Protein AF-A0ABC9T8T3-F1 (afdb_monomer_lite)

Sequence (209 aa):
ANYIKDTDAIEAGKAVYSDVIERFDATKDELTAIEKQQVQINQAVAGLKKGEIVANKQAENFELDMRNIKHEILRHHLPGLPQDYVSQVKHVTAEIEQLNHDLDQVKINMDAIAKLLIKIASDIDALKKATSALIDAAGLTEELMQYANRYKTTVKPVAEAVHQATESYMQFDYKQAADTLATALEQTEAGSYKKVEDAYLARKKASLY

Secondary structure (DSSP, 8-state):
-HHHHHHHHHHTT---HHHHHHHHHHHHHHHHHHHHHHHHHHHHHHHHHHHHHHHHHHHHHHHHHHHHHHHHHHHTT-S---HHHHHHHHHHHHHHHHHHHHHTSSS--HHHHHHHHHHHHHHHHHHHHHHHHHHHHHHHHHHHHHHHHHHTTT-HHHHHHHHHHHHHHHTT-HHHHHHHHHHHHHHHSTTHHHHHHHHHHHHHHHHT-

Foldseek 3Di:
DVVVVQVVCVVVVNDPVVVSVVVVVVVVVVVVVVVVVVVVVVVVVVVVVVLLVVLVVLLVVLVVLLVVLVVLLVVLVQPDAAPVLVVLSVVLVVLSVVLVVQSPDPDHDSVVSVVSSVVSVVSSVVSVVVSVVLSLLQLLLVLLLVVLVVCLVPDVQSVVLNVVLVVCSVNNNSNSSNVSSLVSVCVVPNCPSVVSSVVSVVVVVVVVD

Structure (mmCIF, N/CA/C/O backbone):
data_AF-A0ABC9T8T3-F1
#
_entry.id   AF-A0ABC9T8T3-F1
#
loop_
_atom_site.group_PDB
_atom_site.id
_atom_site.type_symbol
_atom_site.label_atom_id
_atom_site.label_alt_id
_atom_site.label_comp_id
_atom_site.label_asym_id
_atom_site.label_entity_id
_atom_site.label_seq_id
_atom_site.pdbx_PDB_ins_code
_atom_site.Cartn_x
_atom_site.Cartn_y
_atom_site.Cartn_z
_atom_site.occupancy
_atom_site.B_iso_or_equiv
_atom_site.auth_seq_id
_atom_site.auth_comp_id
_atom_site.auth_asym_id
_atom_site.auth_atom_id
_atom_site.pdbx_PDB_model_num
ATOM 1 N N . ALA A 1 1 ? 34.056 -5.900 -44.793 1.00 56.75 1 ALA A N 1
ATOM 2 C CA . ALA A 1 1 ? 35.262 -6.555 -45.350 1.00 56.75 1 ALA A CA 1
ATOM 3 C C . ALA A 1 1 ? 35.008 -7.215 -46.708 1.00 56.75 1 ALA A C 1
ATOM 5 O O . ALA A 1 1 ? 35.898 -7.143 -47.541 1.00 56.75 1 ALA A O 1
ATOM 6 N N . ASN A 1 2 ? 33.835 -7.818 -46.953 1.00 65.31 2 ASN A N 1
ATOM 7 C CA . ASN A 1 2 ? 33.512 -8.426 -48.254 1.00 65.31 2 ASN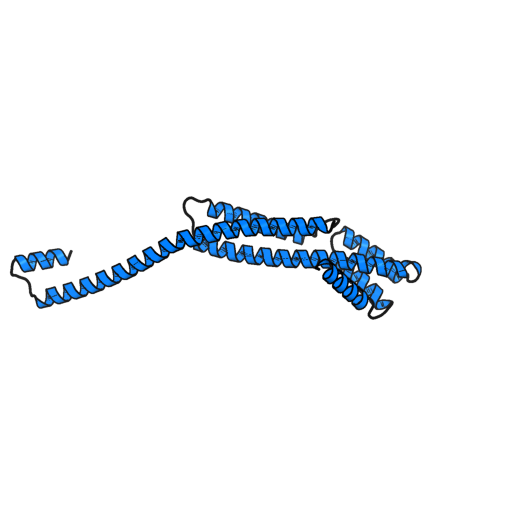 A CA 1
ATOM 8 C C . ASN A 1 2 ? 33.019 -7.404 -49.288 1.00 65.31 2 ASN A C 1
ATOM 10 O O . ASN A 1 2 ? 33.561 -7.393 -50.376 1.00 65.31 2 ASN A O 1
ATOM 14 N N . TYR A 1 3 ? 32.166 -6.443 -48.903 1.00 67.75 3 TYR A N 1
ATOM 15 C CA . TYR A 1 3 ? 31.725 -5.347 -49.787 1.00 67.75 3 TYR A CA 1
ATOM 16 C C . TYR A 1 3 ? 32.882 -4.632 -50.509 1.00 67.75 3 TYR A C 1
ATOM 18 O O . TYR A 1 3 ? 32.866 -4.530 -51.724 1.00 67.75 3 TYR A O 1
ATOM 26 N N . ILE A 1 4 ? 33.924 -4.217 -49.772 1.00 75.50 4 ILE A N 1
ATOM 27 C CA . ILE A 1 4 ? 35.106 -3.541 -50.343 1.00 75.50 4 ILE A CA 1
ATOM 28 C C . ILE A 1 4 ? 35.884 -4.481 -51.282 1.00 75.50 4 ILE A C 1
ATOM 30 O O . ILE A 1 4 ? 36.319 -4.081 -52.351 1.00 75.50 4 ILE A O 1
ATOM 34 N N . LYS A 1 5 ? 36.016 -5.764 -50.924 1.00 75.81 5 LYS A N 1
ATOM 35 C CA . LYS A 1 5 ? 36.687 -6.758 -51.775 1.00 75.81 5 LYS A CA 1
ATOM 36 C C . LYS A 1 5 ? 35.901 -7.060 -53.051 1.00 75.81 5 LYS A C 1
ATOM 38 O O . LYS A 1 5 ? 36.512 -7.295 -54.087 1.00 75.81 5 LYS A O 1
ATOM 43 N N . ASP A 1 6 ? 34.575 -7.076 -52.968 1.00 69.81 6 ASP A N 1
ATOM 44 C CA . ASP A 1 6 ? 33.693 -7.338 -54.099 1.00 69.81 6 ASP A CA 1
ATOM 45 C C . ASP A 1 6 ? 33.650 -6.112 -55.036 1.00 69.81 6 ASP A C 1
ATOM 47 O O . ASP A 1 6 ? 33.705 -6.287 -56.252 1.00 69.81 6 ASP A O 1
ATOM 51 N N . THR A 1 7 ? 33.680 -4.878 -54.507 1.00 75.19 7 THR A N 1
ATOM 52 C CA . THR A 1 7 ? 33.834 -3.653 -55.316 1.00 75.19 7 THR A CA 1
ATOM 53 C C . THR A 1 7 ? 35.205 -3.572 -55.990 1.00 75.19 7 THR A C 1
ATOM 55 O O . THR A 1 7 ? 35.267 -3.333 -57.195 1.00 75.19 7 THR A O 1
ATOM 58 N N . ASP A 1 8 ? 36.289 -3.879 -55.271 1.00 74.56 8 ASP A N 1
ATOM 59 C CA . ASP A 1 8 ? 37.652 -3.884 -55.824 1.00 74.56 8 ASP A CA 1
ATOM 60 C C . ASP A 1 8 ? 37.823 -4.974 -56.906 1.00 74.56 8 ASP A C 1
ATOM 62 O O . ASP A 1 8 ? 38.522 -4.786 -57.904 1.00 74.56 8 ASP A O 1
ATOM 66 N N . ALA A 1 9 ? 37.165 -6.130 -56.747 1.00 72.38 9 ALA A N 1
ATOM 67 C CA . ALA A 1 9 ? 37.191 -7.220 -57.726 1.00 72.38 9 ALA A CA 1
ATOM 68 C C . ALA A 1 9 ? 36.376 -6.912 -58.996 1.00 72.38 9 ALA A C 1
ATOM 70 O O . ALA A 1 9 ? 36.756 -7.363 -60.085 1.00 72.38 9 ALA A O 1
ATOM 71 N N . ILE A 1 10 ? 35.277 -6.156 -58.864 1.00 75.00 10 ILE A N 1
ATOM 72 C CA . ILE A 1 10 ? 34.499 -5.637 -59.997 1.00 75.00 10 ILE A CA 1
ATOM 73 C C . ILE A 1 10 ? 35.332 -4.608 -60.772 1.00 75.00 10 ILE A C 1
ATOM 75 O O . ILE A 1 10 ? 35.426 -4.714 -61.995 1.00 75.00 10 ILE A O 1
ATOM 79 N N . GLU A 1 11 ? 35.989 -3.669 -60.084 1.00 76.75 11 GLU A N 1
ATOM 80 C CA . GLU A 1 11 ? 36.860 -2.662 -60.713 1.00 76.75 11 GLU A CA 1
ATOM 81 C C . GLU A 1 11 ? 38.078 -3.289 -61.410 1.00 76.75 11 GLU A C 1
ATOM 83 O O . GLU A 1 11 ? 38.473 -2.856 -62.492 1.00 76.75 11 GLU A O 1
ATOM 88 N N . ALA A 1 12 ? 38.638 -4.362 -60.844 1.00 78.62 12 ALA A N 1
ATOM 89 C CA . ALA A 1 12 ? 39.744 -5.112 -61.440 1.00 78.62 12 ALA A CA 1
ATOM 90 C C . ALA A 1 12 ? 39.328 -6.070 -62.580 1.00 78.62 12 ALA A C 1
ATOM 92 O O . ALA A 1 12 ? 40.193 -6.747 -63.144 1.00 78.62 12 ALA A O 1
ATOM 93 N N . GLY A 1 13 ? 38.030 -6.180 -62.902 1.00 72.62 13 GLY A N 1
ATOM 94 C CA . GLY A 1 13 ? 37.505 -7.039 -63.974 1.00 72.62 13 GLY A CA 1
ATOM 95 C C . GLY A 1 13 ? 37.664 -8.549 -63.738 1.00 72.62 13 GLY A C 1
ATOM 96 O O . GLY A 1 13 ? 37.592 -9.329 -64.686 1.00 72.62 13 GLY A O 1
ATOM 97 N N . LYS A 1 14 ? 37.915 -8.975 -62.492 1.00 72.56 14 LYS A N 1
ATOM 98 C CA . LYS A 1 14 ? 38.144 -10.385 -62.103 1.00 72.56 14 LYS A CA 1
ATOM 99 C C . LYS A 1 14 ? 36.970 -11.002 -61.337 1.00 72.56 14 LYS A C 1
ATOM 101 O O . LYS A 1 14 ? 37.069 -12.142 -60.885 1.00 72.56 14 LYS A O 1
ATOM 106 N N . ALA A 1 15 ? 35.887 -10.254 -61.151 1.00 71.19 15 ALA A N 1
ATOM 107 C CA . ALA A 1 15 ? 34.726 -10.701 -60.400 1.00 71.19 15 ALA A CA 1
ATOM 108 C C . ALA A 1 15 ? 33.874 -11.714 -61.180 1.00 71.19 15 ALA A C 1
ATOM 110 O O . ALA A 1 15 ? 33.555 -11.520 -62.352 1.00 71.19 15 ALA A O 1
ATOM 111 N N . VAL A 1 16 ? 33.437 -12.765 -60.485 1.00 80.44 16 VAL A N 1
ATOM 112 C CA . VAL A 1 16 ? 32.343 -13.628 -60.935 1.00 80.44 16 VAL A CA 1
ATOM 113 C C . VAL A 1 16 ? 31.040 -12.982 -60.470 1.00 80.44 16 VAL A C 1
ATOM 115 O O . VAL A 1 16 ? 30.745 -12.951 -59.278 1.00 80.44 16 VAL A O 1
ATOM 118 N N . TYR A 1 17 ? 30.278 -12.415 -61.406 1.00 75.38 17 TYR A N 1
ATOM 119 C CA . TYR A 1 17 ? 29.112 -11.587 -61.079 1.00 75.38 17 TYR A CA 1
ATOM 120 C C . TYR A 1 17 ? 28.008 -12.335 -60.311 1.00 75.38 17 TYR A C 1
ATOM 122 O O . TYR A 1 17 ? 27.351 -11.716 -59.480 1.00 75.38 17 TYR A O 1
ATOM 130 N N . SER A 1 18 ? 27.822 -13.643 -60.531 1.00 81.75 18 SER A N 1
ATOM 131 C CA . SER A 1 18 ? 26.837 -14.453 -59.789 1.00 81.75 18 SER A CA 1
ATOM 132 C C . SER A 1 18 ? 27.143 -14.513 -58.294 1.00 81.75 18 SER A C 1
ATOM 134 O O . SER A 1 18 ? 26.268 -14.259 -57.473 1.00 81.75 18 SER A O 1
ATOM 136 N N . ASP A 1 19 ? 28.402 -14.779 -57.953 1.00 78.75 19 ASP A N 1
ATOM 137 C CA . ASP A 1 19 ? 28.848 -14.966 -56.570 1.00 78.75 19 ASP A CA 1
ATOM 138 C C . ASP A 1 19 ? 28.836 -13.635 -55.814 1.00 78.75 19 ASP A C 1
ATOM 140 O O . ASP A 1 19 ? 28.584 -13.579 -54.611 1.00 78.75 19 ASP A O 1
ATOM 144 N N . VAL A 1 20 ? 29.102 -12.542 -56.531 1.00 80.19 20 VAL A N 1
ATOM 145 C CA . VAL A 1 20 ? 29.019 -11.190 -55.985 1.00 80.19 20 VAL A CA 1
ATOM 146 C C . VAL A 1 20 ? 27.564 -10.813 -55.697 1.00 80.19 20 VAL A C 1
ATOM 148 O O . VAL A 1 20 ? 27.288 -10.318 -54.609 1.00 80.19 20 VAL A O 1
ATOM 151 N N . ILE A 1 21 ? 26.622 -11.101 -56.606 1.00 82.75 21 ILE A N 1
ATOM 152 C CA . ILE A 1 21 ? 25.184 -10.861 -56.378 1.00 82.75 21 ILE A CA 1
ATOM 153 C C . ILE A 1 21 ? 24.682 -11.631 -55.151 1.00 82.75 21 ILE A C 1
ATOM 155 O O . ILE A 1 21 ? 24.048 -11.032 -54.288 1.00 82.75 21 ILE A O 1
ATOM 159 N N . GLU A 1 22 ? 25.026 -12.914 -55.019 1.00 84.75 22 GLU A N 1
ATOM 160 C CA . GLU A 1 22 ? 24.615 -13.729 -53.867 1.00 84.75 22 GLU A CA 1
ATOM 161 C C . GLU A 1 22 ? 25.136 -13.152 -52.537 1.00 84.75 22 GLU A C 1
ATOM 163 O O . GLU A 1 22 ? 24.408 -13.075 -51.545 1.00 84.75 22 GLU A O 1
ATOM 168 N N . ARG A 1 23 ? 26.381 -12.656 -52.517 1.00 83.00 23 ARG A N 1
ATOM 169 C CA . ARG A 1 23 ? 26.945 -11.961 -51.346 1.00 83.00 23 ARG A CA 1
ATOM 170 C C . ARG A 1 23 ? 26.261 -10.628 -51.063 1.00 83.00 23 ARG A C 1
ATOM 172 O O . ARG A 1 23 ? 26.087 -10.278 -49.893 1.00 83.00 23 ARG A O 1
ATOM 179 N N . PHE A 1 24 ? 25.890 -9.880 -52.100 1.00 82.88 24 PHE A N 1
ATOM 180 C CA . PHE A 1 24 ? 25.143 -8.631 -51.957 1.00 82.88 24 PHE A CA 1
ATOM 181 C C . PHE A 1 24 ? 23.753 -8.872 -51.370 1.00 82.88 24 PHE A C 1
ATOM 183 O O . PHE A 1 24 ? 23.364 -8.150 -50.451 1.00 82.88 24 PHE A O 1
ATOM 190 N N . ASP A 1 25 ? 23.046 -9.901 -51.835 1.00 87.44 25 ASP A N 1
ATOM 191 C CA . ASP A 1 25 ? 21.738 -10.284 -51.298 1.00 87.44 25 ASP A CA 1
ATOM 192 C C . ASP A 1 25 ? 21.850 -10.736 -49.834 1.00 87.44 25 ASP A C 1
ATOM 194 O O . ASP A 1 25 ? 21.123 -10.228 -48.980 1.00 87.44 25 ASP A O 1
ATOM 198 N N . ALA A 1 26 ? 22.845 -11.564 -49.494 1.00 87.56 26 ALA A N 1
ATOM 199 C CA . ALA A 1 26 ? 23.105 -11.949 -48.104 1.00 87.56 26 ALA A CA 1
ATOM 200 C C . ALA A 1 26 ? 23.424 -10.737 -47.203 1.00 87.56 26 ALA A C 1
ATOM 202 O O . ALA A 1 26 ? 22.922 -10.630 -46.083 1.00 87.56 26 ALA A O 1
ATOM 203 N N . THR A 1 27 ? 24.221 -9.786 -47.703 1.00 87.44 27 THR A N 1
ATOM 204 C CA . THR A 1 27 ? 24.552 -8.548 -46.974 1.00 87.44 27 THR A CA 1
ATOM 205 C C . THR A 1 27 ? 23.317 -7.661 -46.794 1.00 87.44 27 THR A C 1
ATOM 207 O O . THR A 1 27 ? 23.140 -7.038 -45.748 1.00 87.44 27 THR A O 1
ATOM 210 N N . LYS A 1 28 ? 22.438 -7.597 -47.798 1.00 89.62 28 LYS A N 1
ATOM 211 C CA . LYS A 1 28 ? 21.176 -6.853 -47.732 1.00 89.62 28 LYS A CA 1
ATOM 212 C C . LYS A 1 28 ? 20.235 -7.440 -46.681 1.00 89.62 28 LYS A C 1
ATOM 214 O O . LYS A 1 28 ? 19.621 -6.678 -45.929 1.00 89.62 28 LYS A O 1
ATOM 219 N N . ASP A 1 29 ? 20.143 -8.762 -46.597 1.00 92.62 29 ASP A N 1
ATOM 220 C CA . ASP A 1 29 ? 19.344 -9.438 -45.574 1.00 92.62 29 ASP A CA 1
ATOM 221 C C . ASP A 1 29 ? 19.899 -9.179 -44.167 1.00 92.62 29 ASP A C 1
ATOM 223 O O . ASP A 1 29 ? 19.136 -8.852 -43.252 1.00 92.62 29 ASP A O 1
ATOM 227 N N . GLU A 1 30 ? 21.224 -9.224 -43.999 1.00 91.12 30 GLU A N 1
ATOM 228 C CA . GLU A 1 30 ? 21.892 -8.889 -42.735 1.00 91.12 30 GLU A CA 1
ATOM 229 C C . GLU A 1 30 ? 21.642 -7.428 -42.327 1.00 91.12 30 GLU A C 1
ATOM 231 O O . GLU A 1 30 ? 21.245 -7.159 -41.191 1.00 91.12 30 GLU A O 1
ATOM 236 N N . LEU A 1 31 ? 21.774 -6.478 -43.259 1.00 90.62 31 LEU A N 1
ATOM 237 C CA . LEU A 1 31 ? 21.469 -5.063 -43.014 1.00 90.62 31 LEU A CA 1
ATOM 238 C C . LEU A 1 31 ? 20.004 -4.854 -42.625 1.00 90.62 31 LEU A C 1
ATOM 240 O O . LEU A 1 31 ? 19.718 -4.106 -41.693 1.00 90.62 31 LEU A O 1
ATOM 244 N N . THR A 1 32 ? 19.081 -5.554 -43.285 1.00 93.50 32 THR A N 1
ATOM 245 C CA . THR A 1 32 ? 17.650 -5.493 -42.957 1.00 93.50 32 THR A CA 1
ATOM 246 C C . THR A 1 32 ? 17.381 -6.047 -41.553 1.00 93.50 32 THR A C 1
ATOM 248 O O . THR A 1 32 ? 16.533 -5.527 -40.821 1.00 93.50 32 THR A O 1
ATOM 251 N N . ALA A 1 33 ? 18.094 -7.098 -41.140 1.00 93.88 33 ALA A N 1
ATOM 252 C CA . ALA A 1 33 ? 18.002 -7.637 -39.786 1.00 93.88 33 ALA A CA 1
ATOM 253 C C . ALA A 1 33 ? 18.541 -6.645 -38.740 1.00 93.88 33 ALA A C 1
ATOM 255 O O . ALA A 1 33 ? 17.881 -6.421 -37.721 1.00 93.88 33 ALA A O 1
ATOM 256 N N . ILE A 1 34 ? 19.682 -6.006 -39.015 1.00 93.50 34 ILE A N 1
ATOM 257 C CA . ILE A 1 34 ? 20.271 -4.966 -38.157 1.00 93.50 34 ILE A CA 1
ATOM 258 C C . ILE A 1 34 ? 19.326 -3.765 -38.038 1.00 93.50 34 ILE A C 1
ATOM 260 O O . ILE A 1 34 ? 19.088 -3.285 -36.932 1.00 93.50 34 ILE A O 1
ATOM 264 N N . GLU A 1 35 ? 18.731 -3.311 -39.142 1.00 93.75 35 GLU A N 1
ATOM 265 C CA . GLU A 1 35 ? 17.778 -2.197 -39.141 1.00 93.75 35 GLU A CA 1
ATOM 266 C C . GLU A 1 35 ? 16.567 -2.504 -38.250 1.00 93.75 35 GLU A C 1
ATOM 268 O O . GLU A 1 35 ? 16.193 -1.693 -37.399 1.00 93.75 35 GLU A O 1
ATOM 273 N N . LYS A 1 36 ? 15.995 -3.711 -38.359 1.00 94.50 36 LYS A N 1
ATOM 274 C CA . LYS A 1 36 ? 14.896 -4.150 -37.483 1.00 94.50 36 LYS A CA 1
ATOM 275 C C . LYS A 1 36 ? 15.298 -4.135 -36.008 1.00 94.50 36 LYS A C 1
ATOM 277 O O . LYS A 1 36 ? 14.525 -3.654 -35.178 1.00 94.50 36 LYS A O 1
ATOM 282 N N . GLN A 1 37 ? 16.492 -4.625 -35.674 1.00 92.88 37 GLN A N 1
ATOM 283 C CA . GLN A 1 37 ? 17.007 -4.585 -34.301 1.00 92.88 37 GLN A CA 1
ATOM 284 C C . GLN A 1 37 ? 17.205 -3.145 -33.812 1.00 92.88 37 GLN A C 1
ATOM 286 O O . GLN A 1 37 ? 16.824 -2.814 -32.690 1.00 92.88 37 GLN A O 1
ATOM 291 N N . GLN A 1 38 ? 17.733 -2.260 -34.657 1.00 90.69 38 GLN A N 1
ATOM 292 C CA . GLN A 1 38 ? 17.939 -0.854 -34.318 1.00 90.69 38 GLN A CA 1
ATOM 293 C C . GLN A 1 38 ? 16.613 -0.131 -34.053 1.00 90.69 38 GLN A C 1
ATOM 295 O O . GLN A 1 38 ? 16.513 0.626 -33.084 1.00 90.69 38 GLN A O 1
ATOM 300 N N . VAL A 1 39 ? 15.580 -0.393 -34.860 1.00 93.31 39 VAL A N 1
ATOM 301 C CA . VAL A 1 39 ? 14.228 0.143 -34.637 1.00 93.31 39 VAL A CA 1
ATOM 302 C C . VAL A 1 39 ? 13.665 -0.347 -33.302 1.00 93.31 39 VAL A C 1
ATOM 304 O O . VAL A 1 39 ? 13.144 0.463 -32.536 1.00 93.31 39 VAL A O 1
ATOM 307 N N . GLN A 1 40 ? 13.815 -1.635 -32.980 1.00 90.19 40 GLN A N 1
ATOM 308 C CA . GLN A 1 40 ? 13.364 -2.194 -31.699 1.00 90.19 40 GLN A CA 1
ATOM 309 C C . GLN A 1 40 ? 14.077 -1.553 -30.502 1.00 90.19 40 GLN A C 1
ATOM 311 O O . GLN A 1 40 ? 13.422 -1.161 -29.536 1.00 90.19 40 GLN A O 1
ATOM 316 N N . ILE A 1 41 ? 15.399 -1.379 -30.576 1.00 87.38 41 ILE A N 1
ATOM 317 C CA . ILE A 1 41 ? 16.179 -0.710 -29.524 1.00 87.38 41 ILE A CA 1
ATOM 318 C C . ILE A 1 41 ? 15.725 0.742 -29.369 1.00 87.38 41 ILE A C 1
ATOM 320 O O . ILE A 1 41 ? 15.515 1.203 -28.249 1.00 87.38 41 ILE A O 1
ATOM 324 N N . ASN A 1 42 ? 15.528 1.466 -30.473 1.00 87.38 42 ASN A N 1
ATOM 325 C CA . ASN A 1 42 ? 15.084 2.857 -30.424 1.00 87.38 42 ASN A CA 1
ATOM 326 C C . ASN A 1 42 ? 13.699 2.986 -29.771 1.00 87.38 42 ASN A C 1
ATOM 328 O O . ASN A 1 42 ? 13.507 3.825 -28.891 1.00 87.38 42 ASN A O 1
ATOM 332 N N . GLN A 1 43 ? 12.764 2.103 -30.134 1.00 86.44 43 GLN A N 1
ATOM 333 C CA . GLN A 1 43 ? 11.440 2.039 -29.515 1.00 86.44 43 GLN A CA 1
ATOM 334 C C . GLN A 1 43 ? 11.520 1.726 -28.016 1.00 86.44 43 GLN A C 1
ATOM 336 O O . GLN A 1 43 ? 10.843 2.386 -27.226 1.00 86.44 43 GLN A O 1
ATOM 341 N N . ALA A 1 44 ? 12.370 0.778 -27.612 1.00 82.56 44 ALA A N 1
ATOM 342 C CA . ALA A 1 44 ? 12.582 0.446 -26.205 1.00 82.56 44 ALA A CA 1
ATOM 343 C C . ALA A 1 44 ? 13.135 1.648 -25.422 1.00 82.56 44 ALA A C 1
ATOM 345 O O . ALA A 1 44 ? 12.568 2.028 -24.399 1.00 82.56 44 ALA A O 1
ATOM 346 N N . VAL A 1 45 ? 14.170 2.315 -25.943 1.00 84.44 45 VAL A N 1
ATOM 347 C CA . VAL A 1 45 ? 14.780 3.502 -25.318 1.00 84.44 45 VAL A CA 1
ATOM 348 C C . VAL A 1 45 ? 13.784 4.661 -25.218 1.00 84.44 45 VAL A C 1
ATOM 350 O O . VAL A 1 45 ? 13.688 5.304 -24.173 1.00 84.44 45 VAL A O 1
ATOM 353 N N . ALA A 1 46 ? 12.990 4.905 -26.264 1.00 83.50 46 ALA A N 1
ATOM 354 C CA . ALA A 1 46 ? 11.928 5.908 -26.227 1.00 83.50 46 ALA A CA 1
ATOM 355 C C . ALA A 1 46 ? 10.841 5.568 -25.187 1.00 83.50 46 ALA A C 1
ATOM 357 O O . ALA A 1 46 ? 10.252 6.469 -24.581 1.00 83.50 46 ALA A O 1
ATOM 358 N N . GLY A 1 47 ? 10.587 4.275 -24.962 1.00 84.88 47 GLY A N 1
ATOM 359 C CA . GLY A 1 47 ? 9.687 3.767 -23.930 1.00 84.88 47 GLY A CA 1
ATOM 360 C C . GLY A 1 47 ? 10.194 3.997 -22.505 1.00 84.88 47 GLY A C 1
ATOM 361 O O . GLY A 1 47 ? 9.387 4.347 -21.643 1.00 84.88 47 GLY A O 1
ATOM 362 N N . LEU A 1 48 ? 11.507 3.890 -22.261 1.00 84.25 48 LEU A N 1
ATOM 363 C CA . LEU A 1 48 ? 12.102 4.039 -20.922 1.00 84.25 48 LEU A CA 1
ATOM 364 C C . LEU A 1 48 ? 11.753 5.383 -20.278 1.00 84.25 48 LEU A C 1
ATOM 366 O O . LEU A 1 48 ? 11.285 5.409 -19.144 1.00 84.25 48 LEU A O 1
ATOM 370 N N . LYS A 1 49 ? 11.865 6.489 -21.026 1.00 84.38 49 LYS A N 1
ATOM 371 C CA . LYS A 1 49 ? 11.534 7.831 -20.516 1.00 84.38 49 LYS A CA 1
ATOM 372 C C . LYS A 1 49 ? 10.064 7.958 -20.105 1.00 84.38 49 LYS A C 1
ATOM 374 O O . LYS A 1 49 ? 9.738 8.618 -19.124 1.00 84.38 49 LYS A O 1
ATOM 379 N N . LYS A 1 50 ? 9.152 7.341 -20.864 1.00 87.00 50 LYS A N 1
ATOM 380 C CA . LYS A 1 50 ? 7.729 7.313 -20.491 1.00 87.00 50 LYS A CA 1
ATOM 381 C C . LYS A 1 50 ? 7.517 6.468 -19.237 1.00 87.00 50 LYS A C 1
ATOM 383 O O . LYS A 1 50 ? 6.747 6.875 -18.373 1.00 87.00 50 LYS A O 1
ATOM 388 N N . GLY A 1 51 ? 8.202 5.329 -19.143 1.00 86.75 51 GLY A N 1
ATOM 389 C CA . GLY A 1 51 ? 8.172 4.461 -17.969 1.00 86.75 51 GLY A CA 1
ATOM 390 C C . GLY A 1 51 ? 8.640 5.176 -16.703 1.00 86.75 51 GLY A C 1
ATOM 391 O O . GLY A 1 51 ? 7.976 5.077 -15.681 1.00 86.75 51 GLY A O 1
ATOM 392 N N . GLU A 1 52 ? 9.721 5.948 -16.788 1.00 87.31 52 GLU A N 1
ATOM 393 C CA . GLU A 1 52 ? 10.271 6.734 -15.677 1.00 87.31 52 GLU A CA 1
ATOM 394 C C . GLU A 1 52 ? 9.271 7.779 -15.158 1.00 87.31 52 GLU A C 1
ATOM 396 O O . GLU A 1 52 ? 9.000 7.844 -13.963 1.00 87.31 52 GLU A O 1
ATOM 401 N N . ILE A 1 53 ? 8.635 8.544 -16.055 1.00 89.69 53 ILE A N 1
ATOM 402 C CA . ILE A 1 53 ? 7.609 9.533 -15.674 1.00 89.69 53 ILE A CA 1
ATOM 403 C C . ILE A 1 53 ? 6.434 8.858 -14.953 1.00 89.69 53 ILE A C 1
ATOM 405 O O . ILE A 1 53 ? 5.923 9.378 -13.961 1.00 89.69 53 ILE A O 1
ATOM 409 N N . VAL A 1 54 ? 5.990 7.704 -15.458 1.00 91.12 54 VAL A N 1
ATOM 410 C CA . VAL A 1 54 ? 4.906 6.934 -14.835 1.00 91.12 54 VAL A CA 1
ATOM 411 C C . VAL A 1 54 ? 5.335 6.398 -13.469 1.00 91.12 54 VAL A C 1
ATOM 413 O O . VAL A 1 54 ? 4.551 6.478 -12.527 1.00 91.12 54 VAL A O 1
ATOM 416 N N . ALA A 1 55 ? 6.567 5.901 -13.346 1.00 91.31 55 ALA A N 1
ATOM 417 C CA . ALA A 1 55 ? 7.112 5.390 -12.095 1.00 91.31 55 ALA A CA 1
ATOM 418 C C . ALA A 1 55 ? 7.208 6.481 -11.019 1.00 91.31 55 ALA A C 1
ATOM 420 O O . ALA A 1 55 ? 6.713 6.270 -9.916 1.00 91.31 55 ALA A O 1
ATOM 421 N N . ASN A 1 56 ? 7.729 7.662 -11.364 1.00 90.88 56 ASN A N 1
ATOM 422 C CA . ASN A 1 56 ? 7.794 8.814 -10.458 1.00 90.88 56 ASN A CA 1
ATOM 423 C C . ASN A 1 56 ? 6.404 9.228 -9.966 1.00 90.88 56 ASN A C 1
ATOM 425 O O . ASN A 1 56 ? 6.169 9.354 -8.768 1.00 90.88 56 ASN A O 1
ATOM 429 N N . LYS A 1 57 ? 5.434 9.341 -10.881 1.00 93.75 57 LYS A N 1
ATOM 430 C CA . LYS A 1 57 ? 4.050 9.656 -10.505 1.00 93.75 57 LYS A CA 1
ATOM 431 C C . LYS A 1 57 ? 3.442 8.592 -9.587 1.00 93.75 57 LYS A C 1
ATOM 433 O O . LYS A 1 57 ? 2.646 8.905 -8.706 1.00 93.75 57 LYS A O 1
ATOM 438 N N . GLN A 1 58 ? 3.774 7.324 -9.813 1.00 93.00 58 GLN A N 1
ATOM 439 C CA . GLN A 1 58 ? 3.283 6.234 -8.981 1.00 93.00 58 GLN A CA 1
ATOM 440 C C . GLN A 1 58 ? 3.908 6.262 -7.579 1.00 93.00 58 GLN A C 1
ATOM 442 O O . GLN A 1 58 ? 3.188 6.033 -6.610 1.00 93.00 58 GLN A O 1
ATOM 447 N N . ALA A 1 59 ? 5.196 6.595 -7.466 1.00 92.50 59 ALA A N 1
ATOM 448 C CA . ALA A 1 59 ? 5.872 6.789 -6.185 1.00 92.50 59 ALA A CA 1
ATOM 449 C C . ALA A 1 59 ? 5.218 7.918 -5.366 1.00 92.50 59 ALA A C 1
ATOM 451 O O . ALA A 1 59 ? 4.844 7.702 -4.214 1.00 92.50 59 ALA A O 1
ATOM 452 N N . GLU A 1 60 ? 4.937 9.068 -5.992 1.00 92.81 60 GLU A N 1
ATOM 453 C CA . GLU A 1 60 ? 4.193 10.168 -5.355 1.00 92.81 60 GLU A CA 1
ATOM 454 C C . GLU A 1 60 ? 2.806 9.718 -4.860 1.00 92.81 60 GLU A C 1
ATOM 456 O O . GLU A 1 60 ? 2.386 10.041 -3.745 1.00 92.81 60 GLU A O 1
ATOM 461 N N . ASN A 1 61 ? 2.084 8.930 -5.664 1.00 94.44 61 ASN A N 1
ATOM 462 C CA . ASN A 1 61 ? 0.779 8.398 -5.266 1.00 94.44 61 ASN A CA 1
ATOM 463 C C . ASN A 1 61 ? 0.878 7.459 -4.054 1.00 94.44 61 ASN A C 1
ATOM 465 O O . ASN A 1 61 ? -0.017 7.469 -3.209 1.00 94.44 61 ASN A O 1
ATOM 469 N N . PHE A 1 62 ? 1.943 6.663 -3.949 1.00 94.00 62 PHE A N 1
ATOM 470 C CA . PHE A 1 62 ? 2.159 5.774 -2.807 1.00 94.00 62 PHE A CA 1
ATOM 471 C C . PHE A 1 62 ? 2.391 6.546 -1.505 1.00 94.00 62 PHE A C 1
ATOM 473 O O . PHE A 1 62 ? 1.835 6.175 -0.468 1.00 94.00 62 PHE A O 1
ATOM 480 N N . GLU A 1 63 ? 3.124 7.659 -1.550 1.00 91.38 63 GLU A N 1
ATOM 481 C CA . GLU A 1 63 ? 3.280 8.546 -0.392 1.00 91.38 63 GLU A CA 1
ATOM 482 C C . GLU A 1 63 ? 1.947 9.174 0.035 1.00 91.38 63 GLU A C 1
ATOM 484 O O . GLU A 1 63 ? 1.624 9.228 1.229 1.00 91.38 63 GLU A O 1
ATOM 489 N N . LEU A 1 64 ? 1.141 9.616 -0.937 1.00 94.00 64 LEU A N 1
ATOM 490 C CA . LEU A 1 64 ? -0.199 10.144 -0.679 1.00 94.00 64 LEU A CA 1
ATOM 491 C C . LEU A 1 64 ? -1.111 9.083 -0.055 1.00 94.00 64 LEU A C 1
ATOM 493 O O . LEU A 1 64 ? -1.794 9.369 0.929 1.00 94.00 64 LEU A O 1
ATOM 497 N N . ASP A 1 65 ? -1.091 7.858 -0.576 1.00 93.12 65 ASP A N 1
ATOM 498 C CA . ASP A 1 65 ? -1.840 6.732 -0.022 1.00 93.12 65 ASP A CA 1
ATOM 499 C C . ASP A 1 65 ? -1.430 6.439 1.424 1.00 93.12 65 ASP A C 1
ATOM 501 O O . ASP A 1 65 ? -2.292 6.287 2.291 1.00 93.12 65 ASP A O 1
ATOM 505 N N . MET A 1 66 ? -0.129 6.438 1.717 1.00 92.31 66 MET A N 1
ATOM 506 C CA . MET A 1 66 ? 0.370 6.216 3.074 1.00 92.31 66 MET A CA 1
ATOM 507 C C . MET A 1 66 ? -0.061 7.319 4.038 1.00 92.31 66 MET A C 1
ATOM 509 O O . MET A 1 66 ? -0.466 7.062 5.177 1.00 92.31 66 MET A O 1
ATOM 513 N N . ARG A 1 67 ? -0.043 8.567 3.566 1.00 91.50 67 ARG A N 1
ATOM 514 C CA . ARG A 1 67 ? -0.543 9.711 4.327 1.00 91.50 67 ARG A CA 1
ATOM 515 C C . ARG A 1 67 ? -2.044 9.604 4.589 1.00 91.50 67 ARG A C 1
ATOM 517 O O . ARG A 1 67 ? -2.478 9.919 5.697 1.00 91.50 67 ARG A O 1
ATOM 524 N N . ASN A 1 68 ? -2.821 9.149 3.610 1.00 91.38 68 ASN A N 1
ATOM 525 C CA . ASN A 1 68 ? -4.260 8.941 3.759 1.00 91.38 68 ASN A CA 1
ATOM 526 C C . ASN A 1 68 ? -4.560 7.851 4.793 1.00 91.38 68 ASN A C 1
ATOM 528 O O . ASN A 1 68 ? -5.354 8.094 5.698 1.00 91.38 68 ASN A O 1
ATOM 532 N N . ILE A 1 69 ? -3.860 6.713 4.734 1.00 89.62 69 ILE A N 1
ATOM 533 C CA . ILE A 1 69 ? -3.976 5.624 5.719 1.00 89.62 69 ILE A CA 1
ATOM 534 C C . ILE A 1 69 ? -3.659 6.131 7.131 1.00 89.62 69 ILE A C 1
ATOM 536 O O . ILE A 1 69 ? -4.399 5.878 8.083 1.00 89.62 69 ILE A O 1
ATOM 540 N N . LYS A 1 70 ? -2.578 6.907 7.278 1.00 88.06 70 LYS A N 1
ATOM 541 C CA . LYS A 1 70 ? -2.211 7.517 8.561 1.00 88.06 70 LYS A CA 1
ATOM 542 C C . LYS A 1 70 ? -3.309 8.443 9.088 1.00 88.06 70 LYS A C 1
ATOM 544 O O . LYS A 1 70 ? -3.646 8.381 10.269 1.00 88.06 70 LYS A O 1
ATOM 549 N N . HIS A 1 71 ? -3.851 9.311 8.236 1.00 87.94 71 HIS A N 1
ATOM 550 C CA . HIS A 1 71 ? -4.931 10.225 8.618 1.00 87.94 71 HIS A CA 1
ATOM 551 C C . HIS A 1 71 ? -6.206 9.486 9.010 1.00 87.94 71 HIS A C 1
ATOM 553 O O . HIS A 1 71 ? -6.860 9.878 9.975 1.00 87.94 71 HIS A O 1
ATOM 559 N N . GLU A 1 72 ? -6.539 8.413 8.296 1.00 86.56 72 GLU A N 1
ATOM 560 C CA . GLU A 1 72 ? -7.696 7.574 8.593 1.00 86.56 72 GLU A CA 1
ATOM 561 C C . GLU A 1 72 ? -7.592 6.989 10.006 1.00 86.56 72 GLU A C 1
ATOM 563 O O . GLU A 1 72 ? -8.497 7.179 10.814 1.00 86.56 72 GLU A O 1
ATOM 568 N N . ILE A 1 73 ? -6.443 6.412 10.362 1.00 85.88 73 ILE A N 1
ATOM 569 C CA . ILE A 1 73 ? -6.186 5.883 11.711 1.00 85.88 73 ILE A CA 1
ATOM 570 C C . ILE A 1 73 ? -6.309 6.967 12.783 1.00 85.88 73 ILE A C 1
ATOM 572 O O . ILE A 1 73 ? -6.972 6.762 13.801 1.00 85.88 73 ILE A O 1
ATOM 576 N N . LEU A 1 74 ? -5.690 8.130 12.560 1.00 82.81 74 LEU A N 1
ATOM 577 C CA . LEU A 1 74 ? -5.717 9.233 13.525 1.00 82.81 74 LEU A CA 1
ATOM 578 C C . LEU A 1 74 ? -7.141 9.745 13.775 1.00 82.81 74 LEU A C 1
ATOM 580 O O . LEU A 1 74 ? -7.461 10.136 14.896 1.00 82.81 74 LEU A O 1
ATOM 584 N N . ARG A 1 75 ? -8.016 9.699 12.764 1.00 84.56 75 ARG A N 1
ATOM 585 C CA . ARG A 1 75 ? -9.422 10.104 12.897 1.00 84.56 75 ARG A CA 1
ATOM 586 C C . ARG A 1 75 ? -10.204 9.210 13.863 1.00 84.56 75 ARG A C 1
ATOM 588 O O . ARG A 1 75 ? -11.120 9.696 14.525 1.00 84.56 75 ARG A O 1
ATOM 595 N N . HIS A 1 76 ? -9.845 7.933 13.964 1.00 79.81 76 HIS A N 1
ATOM 596 C CA . HIS A 1 76 ? -10.538 6.958 14.808 1.00 79.81 76 HIS A CA 1
ATOM 597 C C . HIS A 1 76 ? -10.043 6.925 16.266 1.00 79.81 76 HIS A C 1
ATOM 599 O O . HIS A 1 76 ? -10.551 6.127 17.041 1.00 79.81 76 HIS A O 1
ATOM 605 N N . HIS A 1 77 ? -9.115 7.816 16.660 1.0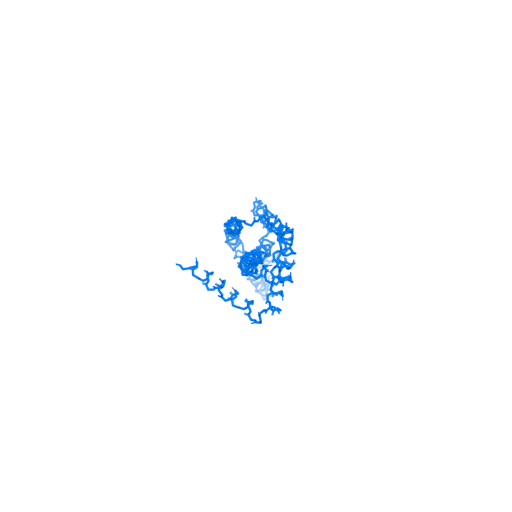0 74.00 77 HIS A N 1
ATOM 606 C CA . HIS A 1 77 ? -8.663 8.016 18.051 1.00 74.00 77 HIS A CA 1
ATOM 607 C C . HIS A 1 77 ? -8.336 6.714 18.807 1.00 74.00 77 HIS A C 1
ATOM 609 O O . HIS A 1 77 ? -8.595 6.592 20.004 1.00 74.00 77 HIS A O 1
ATOM 615 N N . LEU A 1 78 ? -7.760 5.736 18.105 1.00 78.75 78 LEU A N 1
ATOM 616 C CA . LEU A 1 78 ? -7.406 4.455 18.703 1.00 78.75 78 LEU A CA 1
ATOM 617 C C . LEU A 1 78 ? -6.347 4.662 19.801 1.00 78.75 78 LEU A C 1
ATOM 619 O O . LEU A 1 78 ? -5.396 5.421 19.590 1.00 78.75 78 LEU A O 1
ATOM 6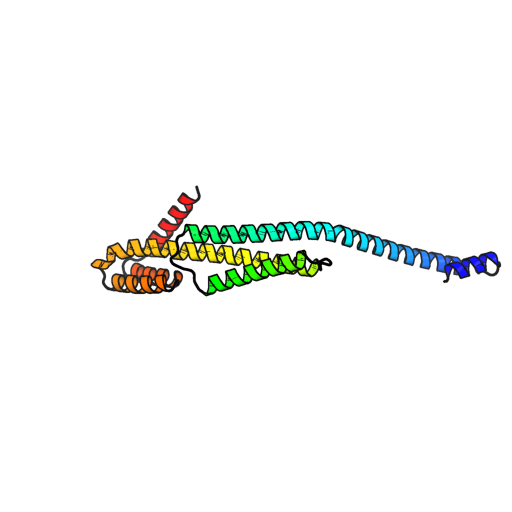23 N N . PRO A 1 79 ? -6.464 3.986 20.960 1.00 73.94 79 PRO A N 1
ATOM 624 C CA . PRO A 1 79 ? -5.502 4.127 22.056 1.00 73.94 79 PRO A CA 1
ATOM 625 C C . PRO A 1 79 ? -4.094 3.636 21.686 1.00 73.94 79 PRO A C 1
ATOM 627 O O . PRO A 1 79 ? -3.118 4.057 22.304 1.00 73.94 79 PRO A O 1
ATOM 630 N N . GLY A 1 80 ? -3.978 2.771 20.675 1.00 82.12 80 GLY A N 1
ATOM 631 C CA . GLY A 1 80 ? -2.712 2.345 20.091 1.00 82.12 80 GLY A CA 1
ATOM 632 C C . GLY A 1 80 ? -2.921 1.495 18.842 1.00 82.12 80 GLY A C 1
ATOM 633 O O . GLY A 1 80 ? -4.011 1.454 18.279 1.00 82.12 80 GLY A O 1
ATOM 634 N N . LEU A 1 81 ? -1.853 0.858 18.369 1.00 84.25 81 LEU A N 1
ATOM 635 C CA . LEU A 1 81 ? -1.873 0.020 17.172 1.00 84.25 81 LEU A CA 1
ATOM 636 C C . LEU A 1 81 ? -1.230 -1.334 17.486 1.00 84.25 81 LEU A C 1
ATOM 638 O O . LEU A 1 81 ? -0.229 -1.359 18.209 1.00 84.25 81 LEU A O 1
ATOM 642 N N . PRO A 1 82 ? -1.737 -2.441 16.912 1.00 88.00 82 PRO A N 1
ATOM 643 C CA . PRO A 1 82 ? -1.094 -3.740 17.038 1.00 88.00 82 PRO A CA 1
ATOM 644 C C . PRO A 1 82 ? 0.346 -3.691 16.523 1.00 88.00 82 PRO A C 1
ATOM 646 O O . PRO A 1 82 ? 0.636 -3.047 15.508 1.00 88.00 82 PRO A O 1
ATOM 649 N N . GLN A 1 83 ? 1.248 -4.415 17.185 1.00 86.81 83 GLN A N 1
ATOM 650 C CA . GLN A 1 83 ? 2.663 -4.454 16.810 1.00 86.81 83 GLN A CA 1
ATOM 651 C C . GLN A 1 83 ? 2.869 -4.931 15.364 1.00 86.81 83 GLN A C 1
ATOM 653 O O . GLN A 1 83 ? 3.689 -4.360 14.639 1.00 86.81 83 GLN A O 1
ATOM 658 N N . ASP A 1 84 ? 2.089 -5.922 14.931 1.00 87.88 84 ASP A N 1
ATOM 659 C CA . ASP A 1 84 ? 2.146 -6.467 13.573 1.00 87.88 84 ASP A CA 1
ATOM 660 C C . ASP A 1 84 ? 1.808 -5.406 12.524 1.00 87.88 84 ASP A C 1
ATOM 662 O O . ASP A 1 84 ? 2.530 -5.246 11.539 1.00 87.88 84 ASP A O 1
ATOM 666 N N . TYR A 1 85 ? 0.765 -4.612 12.776 1.00 88.94 85 TYR A N 1
ATOM 667 C CA . TYR A 1 85 ? 0.356 -3.526 11.890 1.00 88.94 85 TYR A CA 1
ATOM 668 C C . TYR A 1 85 ? 1.441 -2.441 11.797 1.00 88.94 85 TYR A C 1
ATOM 670 O O . TYR A 1 85 ? 1.801 -1.997 10.709 1.00 88.94 85 TYR A O 1
ATOM 678 N N . VAL A 1 86 ? 2.041 -2.056 12.929 1.00 89.81 86 VAL A N 1
ATOM 679 C CA . VAL A 1 86 ? 3.151 -1.087 12.947 1.00 89.81 86 VAL A CA 1
ATOM 680 C C . VAL A 1 86 ? 4.357 -1.600 12.155 1.00 89.81 86 VAL A C 1
ATOM 682 O O . VAL A 1 86 ? 5.009 -0.822 11.456 1.00 89.81 86 VAL A O 1
ATOM 685 N N . SER A 1 87 ? 4.659 -2.897 12.245 1.00 91.25 87 SER A N 1
ATOM 686 C CA . SER A 1 87 ? 5.733 -3.525 11.471 1.00 91.25 87 SER A CA 1
ATOM 687 C C . SER A 1 87 ? 5.459 -3.458 9.965 1.00 91.25 87 SER A C 1
ATOM 689 O O . SER A 1 87 ? 6.341 -3.068 9.199 1.00 91.25 87 SER A O 1
ATOM 691 N N . GLN A 1 88 ? 4.221 -3.738 9.544 1.00 90.56 88 GLN A N 1
ATOM 692 C CA . GLN A 1 88 ? 3.804 -3.627 8.142 1.00 90.56 88 GLN A CA 1
ATOM 693 C C . GLN A 1 88 ? 3.933 -2.196 7.614 1.00 90.56 88 GLN A C 1
ATOM 695 O O . GLN A 1 88 ? 4.529 -1.991 6.560 1.00 90.56 88 GLN A O 1
ATOM 700 N N . VAL A 1 89 ? 3.462 -1.192 8.363 1.00 91.19 89 VAL A N 1
ATOM 701 C CA . VAL A 1 89 ? 3.611 0.223 7.971 1.00 91.19 89 VAL A CA 1
ATOM 702 C C . VAL A 1 89 ? 5.086 0.586 7.785 1.00 91.19 89 VAL A C 1
ATOM 704 O O . VAL A 1 89 ? 5.444 1.232 6.800 1.00 91.19 89 VAL A O 1
ATOM 707 N N . LYS A 1 90 ? 5.959 0.152 8.705 1.00 92.44 90 LYS A N 1
ATOM 708 C CA . LYS A 1 90 ? 7.408 0.396 8.612 1.00 92.44 90 LYS A CA 1
ATOM 709 C C . LYS A 1 90 ? 8.028 -0.278 7.392 1.00 92.44 90 LYS A C 1
ATOM 711 O O . LYS A 1 90 ? 8.840 0.351 6.725 1.00 92.44 90 LYS A O 1
ATOM 716 N N . HIS A 1 91 ? 7.638 -1.519 7.101 1.00 93.38 91 HIS A N 1
ATOM 717 C CA . HIS A 1 91 ? 8.098 -2.241 5.917 1.00 93.38 91 HIS A CA 1
ATOM 718 C C . HIS A 1 91 ? 7.726 -1.488 4.637 1.00 93.38 91 HIS A C 1
ATOM 720 O O . HIS A 1 91 ? 8.610 -1.148 3.862 1.00 93.38 91 HIS A O 1
ATOM 726 N N . VAL A 1 92 ? 6.448 -1.139 4.465 1.00 93.31 92 VAL A N 1
ATOM 727 C CA . VAL A 1 92 ? 5.978 -0.421 3.268 1.00 93.31 92 VAL A CA 1
ATOM 728 C C . VAL A 1 92 ? 6.637 0.953 3.140 1.00 93.31 92 VAL A C 1
ATOM 730 O O . VAL A 1 92 ? 7.016 1.358 2.047 1.00 93.31 92 VAL A O 1
ATOM 733 N N . THR A 1 93 ? 6.836 1.663 4.256 1.00 93.12 93 THR A N 1
ATOM 734 C CA . THR A 1 93 ? 7.540 2.956 4.254 1.00 93.12 93 THR A CA 1
ATOM 735 C C . THR A 1 93 ? 8.980 2.801 3.766 1.00 93.12 93 THR A C 1
ATOM 737 O O . THR A 1 93 ? 9.407 3.545 2.888 1.00 93.12 93 THR A O 1
ATOM 740 N N . ALA A 1 94 ? 9.707 1.802 4.274 1.00 94.00 94 ALA A N 1
ATOM 741 C CA . ALA A 1 94 ? 11.081 1.537 3.858 1.00 94.00 94 ALA A CA 1
ATOM 742 C C . ALA A 1 94 ? 11.176 1.153 2.370 1.00 94.00 94 ALA A C 1
ATOM 744 O O . ALA A 1 94 ? 12.140 1.505 1.697 1.00 94.00 94 ALA A O 1
ATOM 745 N N . GLU A 1 95 ? 10.172 0.461 1.829 1.00 92.81 95 GLU A N 1
ATOM 746 C CA . GLU A 1 95 ? 10.129 0.129 0.402 1.00 92.81 95 GLU A CA 1
ATOM 747 C C . GLU A 1 95 ? 9.866 1.340 -0.487 1.00 92.81 95 GLU A C 1
ATOM 749 O O . GLU A 1 95 ? 10.468 1.446 -1.553 1.00 92.81 95 GLU A O 1
ATOM 754 N N . ILE A 1 96 ? 9.003 2.263 -0.054 1.00 92.69 96 ILE A N 1
ATOM 755 C CA . ILE A 1 96 ? 8.782 3.534 -0.756 1.00 92.69 96 ILE A CA 1
ATOM 756 C C . ILE A 1 96 ? 10.064 4.375 -0.730 1.00 92.69 96 ILE A C 1
ATOM 758 O O . ILE A 1 96 ? 10.466 4.907 -1.762 1.00 92.69 96 ILE A O 1
ATOM 762 N N . GLU A 1 97 ? 10.751 4.444 0.413 1.00 92.56 97 GLU A N 1
ATOM 763 C CA . GLU A 1 97 ? 12.047 5.127 0.522 1.00 92.56 97 GLU A CA 1
ATOM 764 C C . GLU A 1 97 ? 13.097 4.506 -0.410 1.00 92.56 97 GLU A C 1
ATOM 766 O O . GLU A 1 97 ? 13.812 5.232 -1.103 1.00 92.56 97 GLU A O 1
ATOM 771 N N . GLN A 1 98 ? 13.155 3.172 -0.489 1.00 92.06 98 GLN A N 1
ATOM 772 C CA . GLN A 1 98 ? 14.044 2.473 -1.418 1.00 92.06 98 GLN A CA 1
ATOM 773 C C . GLN A 1 98 ? 13.683 2.757 -2.882 1.00 92.06 98 GLN A C 1
ATOM 775 O O . GLN A 1 98 ? 14.574 2.991 -3.692 1.00 92.06 98 GLN A O 1
ATOM 780 N N . LEU A 1 99 ? 12.393 2.767 -3.227 1.00 92.69 99 LEU A N 1
ATOM 781 C CA . LEU A 1 99 ? 11.924 3.098 -4.573 1.00 92.69 99 LEU A CA 1
ATOM 782 C C . LEU A 1 99 ? 12.330 4.522 -4.971 1.00 92.69 99 LEU A C 1
ATOM 784 O O . LEU A 1 99 ? 12.834 4.715 -6.074 1.00 92.69 99 LEU A O 1
ATOM 788 N N . ASN A 1 100 ? 12.142 5.498 -4.080 1.00 91.50 100 ASN A N 1
ATOM 789 C CA . ASN A 1 100 ? 12.567 6.879 -4.310 1.00 91.50 100 ASN A CA 1
ATOM 790 C C . ASN A 1 100 ? 14.087 6.960 -4.501 1.00 91.50 100 ASN A C 1
ATOM 792 O O . ASN A 1 100 ? 14.560 7.591 -5.442 1.00 91.50 100 ASN A O 1
ATOM 796 N N . HIS A 1 101 ? 14.854 6.244 -3.674 1.00 91.50 101 HIS A N 1
ATOM 797 C CA . HIS A 1 101 ? 16.304 6.170 -3.826 1.00 91.50 101 HIS A CA 1
ATOM 798 C C . HIS A 1 101 ? 16.727 5.575 -5.177 1.00 91.50 101 HIS A C 1
ATOM 800 O O . HIS A 1 101 ? 17.663 6.080 -5.794 1.00 91.50 101 HIS A O 1
ATOM 806 N N . ASP A 1 102 ? 16.048 4.524 -5.644 1.00 89.75 102 ASP A N 1
ATOM 807 C CA . ASP A 1 102 ? 16.333 3.871 -6.925 1.00 89.75 102 ASP A CA 1
ATOM 808 C C . ASP A 1 102 ? 15.919 4.740 -8.129 1.00 89.75 102 ASP A C 1
ATOM 810 O O . ASP A 1 102 ? 16.579 4.694 -9.172 1.00 89.75 102 ASP A O 1
ATOM 814 N N . LEU A 1 103 ? 14.862 5.549 -7.988 1.00 89.31 103 LEU A N 1
ATOM 815 C CA . LEU A 1 103 ? 14.411 6.525 -8.991 1.00 89.31 103 LEU A CA 1
ATOM 816 C C . LEU A 1 103 ? 15.332 7.750 -9.090 1.00 89.31 103 LEU A C 1
ATOM 818 O O . LEU A 1 103 ? 15.501 8.288 -10.180 1.00 89.31 103 LEU A O 1
ATOM 822 N N . ASP A 1 104 ? 15.974 8.158 -7.995 1.00 89.19 104 ASP A N 1
ATOM 823 C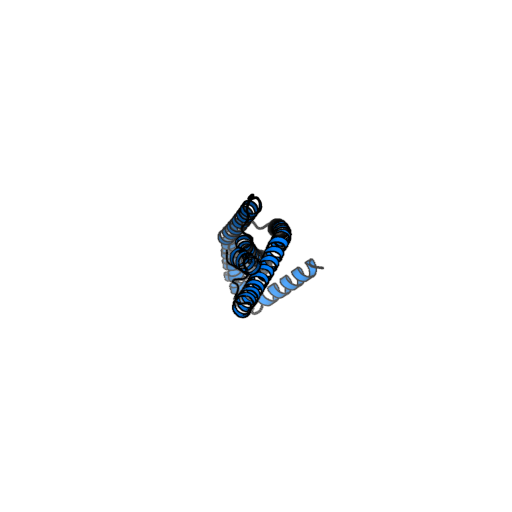 CA . ASP A 1 104 ? 16.887 9.310 -7.962 1.00 89.19 104 ASP A CA 1
ATOM 824 C C . ASP A 1 104 ? 18.285 9.013 -8.547 1.00 89.19 104 ASP A C 1
ATOM 826 O O . ASP A 1 104 ? 19.142 9.900 -8.654 1.00 89.19 104 ASP A O 1
ATOM 830 N N . GLN A 1 105 ? 18.566 7.766 -8.935 1.00 88.62 105 GLN A N 1
ATOM 831 C CA . GLN A 1 105 ? 19.867 7.392 -9.489 1.00 88.62 105 GLN A CA 1
ATOM 832 C C . GLN A 1 105 ? 20.071 7.925 -10.913 1.00 88.62 105 GLN A C 1
ATOM 834 O O . GLN A 1 105 ? 19.178 7.931 -11.751 1.00 88.62 105 GLN A O 1
ATOM 839 N N . VAL A 1 106 ? 21.321 8.266 -11.251 1.00 81.25 106 VAL A N 1
ATOM 840 C CA . VAL A 1 106 ? 21.701 8.732 -12.603 1.00 81.25 106 VAL A CA 1
ATOM 841 C C . VAL A 1 106 ? 21.446 7.671 -13.686 1.00 81.25 106 VAL A C 1
ATOM 843 O O . VAL A 1 106 ? 21.256 7.997 -14.858 1.00 81.25 106 VAL A O 1
ATOM 846 N N . LYS A 1 107 ? 21.487 6.386 -13.318 1.00 82.00 107 LYS A N 1
ATOM 847 C CA . LYS A 1 107 ? 21.194 5.256 -14.204 1.00 82.00 107 LYS A CA 1
ATOM 848 C C . LYS A 1 107 ? 20.220 4.329 -13.506 1.00 82.00 107 LYS A C 1
ATOM 850 O O . LYS A 1 107 ? 20.550 3.774 -12.466 1.00 82.00 107 LYS A O 1
ATOM 855 N N . ILE A 1 108 ? 19.072 4.124 -14.134 1.00 81.81 108 ILE A N 1
ATOM 856 C CA . ILE A 1 108 ? 17.949 3.426 -13.527 1.00 81.81 108 ILE A CA 1
ATOM 857 C C . ILE A 1 108 ? 17.676 2.128 -14.282 1.00 81.81 108 ILE A C 1
ATOM 859 O O . ILE A 1 108 ? 17.666 2.099 -15.516 1.00 81.81 108 ILE A O 1
ATOM 863 N N . ASN A 1 109 ? 17.425 1.047 -13.545 1.00 86.12 109 ASN A N 1
ATOM 864 C CA . ASN A 1 109 ? 16.919 -0.194 -14.119 1.00 86.12 109 ASN A CA 1
ATOM 865 C C . ASN A 1 109 ? 15.385 -0.212 -14.058 1.00 86.12 109 ASN A C 1
ATOM 867 O O . ASN A 1 109 ? 14.799 -0.589 -13.043 1.00 86.12 109 ASN A O 1
ATOM 871 N N . MET A 1 110 ? 14.739 0.158 -15.167 1.00 86.50 110 MET A N 1
ATOM 872 C CA . MET A 1 110 ? 13.276 0.218 -15.244 1.00 86.50 110 MET A CA 1
ATOM 873 C C . MET A 1 110 ? 12.586 -1.128 -14.987 1.00 86.50 110 MET A C 1
ATOM 875 O O . MET A 1 110 ? 11.479 -1.134 -14.454 1.00 86.50 110 MET A O 1
ATOM 879 N N . ASP A 1 111 ? 13.228 -2.262 -15.285 1.00 86.88 111 ASP A N 1
ATOM 880 C CA . ASP A 1 111 ? 12.655 -3.585 -14.999 1.00 86.88 111 ASP A CA 1
ATOM 881 C C . ASP A 1 111 ? 12.634 -3.880 -13.494 1.00 86.88 111 ASP A C 1
ATOM 883 O O . ASP A 1 111 ? 11.697 -4.501 -12.985 1.00 86.88 111 ASP A O 1
ATOM 887 N N . ALA A 1 112 ? 13.666 -3.440 -12.768 1.00 88.69 112 ALA A N 1
ATOM 888 C CA . ALA A 1 112 ? 13.718 -3.561 -11.313 1.00 88.69 112 ALA A CA 1
ATOM 889 C C . ALA A 1 112 ? 12.674 -2.649 -10.656 1.00 88.69 112 ALA A C 1
ATOM 891 O O . ALA A 1 112 ? 11.912 -3.106 -9.801 1.00 88.69 112 ALA A O 1
ATOM 892 N N . ILE A 1 113 ? 12.568 -1.406 -11.132 1.00 91.19 113 ILE A N 1
ATOM 893 C CA . ILE A 1 113 ? 11.563 -0.448 -10.665 1.00 91.19 113 ILE A CA 1
ATOM 894 C C . ILE A 1 113 ? 10.150 -0.960 -10.912 1.00 91.19 113 ILE A C 1
ATOM 896 O O . ILE A 1 113 ? 9.330 -0.939 -10.002 1.00 91.19 113 ILE A O 1
ATOM 900 N N . ALA A 1 114 ? 9.856 -1.485 -12.103 1.00 89.75 114 ALA A N 1
ATOM 901 C CA . ALA A 1 114 ? 8.532 -2.019 -12.407 1.00 89.75 114 ALA A CA 1
ATOM 902 C C . ALA A 1 114 ? 8.119 -3.133 -11.429 1.00 89.75 114 ALA A C 1
ATOM 904 O O . ALA A 1 114 ? 6.972 -3.175 -10.985 1.00 89.75 114 ALA A O 1
ATOM 905 N N . LYS A 1 115 ? 9.055 -4.008 -11.038 1.00 91.69 115 LYS A N 1
ATOM 906 C CA . LYS A 1 115 ? 8.802 -5.053 -10.033 1.00 91.69 115 LYS A CA 1
ATOM 907 C C . LYS A 1 115 ? 8.557 -4.469 -8.641 1.00 91.69 115 LYS A C 1
ATOM 909 O O . LYS A 1 115 ? 7.622 -4.907 -7.973 1.00 91.69 115 LYS A O 1
ATOM 914 N N . LEU A 1 116 ? 9.362 -3.491 -8.222 1.00 91.94 116 LEU A N 1
ATOM 915 C CA . LEU A 1 116 ? 9.183 -2.800 -6.940 1.00 91.94 116 LEU A CA 1
ATOM 916 C C . LEU A 1 116 ? 7.834 -2.079 -6.873 1.00 91.94 116 LEU A C 1
ATOM 918 O O . LEU A 1 116 ? 7.120 -2.231 -5.888 1.00 91.94 116 LEU A O 1
ATOM 922 N N . LEU A 1 117 ? 7.430 -1.389 -7.943 1.00 92.81 117 LEU A N 1
ATOM 923 C CA . LEU A 1 117 ? 6.129 -0.722 -8.033 1.00 92.81 117 LEU A CA 1
ATOM 924 C C . LEU A 1 117 ? 4.962 -1.696 -7.837 1.00 92.81 117 LEU A C 1
ATOM 926 O O . LEU A 1 117 ? 4.027 -1.388 -7.102 1.00 92.81 117 LEU A O 1
ATOM 930 N N . ILE A 1 118 ? 5.009 -2.873 -8.471 1.00 93.62 118 ILE A N 1
ATOM 931 C CA . ILE A 1 118 ? 3.962 -3.899 -8.326 1.00 93.62 118 ILE A CA 1
ATOM 932 C C . ILE A 1 118 ? 3.910 -4.418 -6.886 1.00 93.62 118 ILE A C 1
ATOM 934 O O . ILE A 1 118 ? 2.821 -4.585 -6.335 1.00 93.62 118 ILE A O 1
ATOM 938 N N . LYS A 1 119 ? 5.076 -4.653 -6.273 1.00 93.94 119 LYS A N 1
ATOM 939 C CA . LYS A 1 119 ? 5.169 -5.114 -4.886 1.00 93.94 119 LYS A CA 1
ATOM 940 C C . LYS A 1 119 ? 4.573 -4.082 -3.923 1.00 93.94 119 LYS A C 1
ATOM 942 O O . LYS A 1 119 ? 3.634 -4.404 -3.205 1.00 93.94 119 LYS A O 1
ATOM 947 N N . ILE A 1 120 ? 5.026 -2.831 -4.006 1.00 93.69 120 ILE A N 1
ATOM 948 C CA . ILE A 1 120 ? 4.550 -1.731 -3.155 1.00 93.69 120 ILE A CA 1
ATOM 949 C C . ILE A 1 120 ? 3.047 -1.499 -3.347 1.00 93.69 120 ILE A C 1
ATOM 951 O O . ILE A 1 120 ? 2.327 -1.307 -2.371 1.00 93.69 120 ILE A O 1
ATOM 955 N N . ALA A 1 121 ? 2.537 -1.577 -4.582 1.00 94.31 121 ALA A N 1
ATOM 956 C CA . ALA A 1 121 ? 1.100 -1.474 -4.836 1.00 94.31 121 ALA A CA 1
ATOM 957 C C . ALA A 1 121 ? 0.302 -2.566 -4.104 1.00 94.31 121 ALA A C 1
ATOM 959 O O . ALA A 1 121 ? -0.730 -2.272 -3.498 1.00 94.31 121 ALA A O 1
ATOM 960 N N . SER A 1 122 ? 0.782 -3.812 -4.146 1.00 95.00 122 SER A N 1
ATOM 961 C CA . SER A 1 122 ? 0.170 -4.932 -3.425 1.00 95.00 122 SER A CA 1
ATOM 962 C C . SER A 1 122 ? 0.227 -4.726 -1.911 1.00 95.00 122 SER A C 1
ATOM 964 O O . SER A 1 122 ? -0.768 -4.954 -1.222 1.00 95.00 122 SER A O 1
ATOM 966 N N . ASP A 1 123 ? 1.364 -4.268 -1.393 1.00 93.69 123 ASP A N 1
ATOM 967 C CA . ASP A 1 123 ? 1.562 -4.092 0.044 1.00 93.69 123 ASP A CA 1
ATOM 968 C C . ASP A 1 123 ? 0.735 -2.915 0.593 1.00 93.69 123 ASP A C 1
ATOM 970 O O . ASP A 1 123 ? 0.158 -3.016 1.676 1.00 93.69 123 ASP A O 1
ATOM 974 N N . ILE A 1 124 ? 0.557 -1.838 -0.182 1.00 93.75 124 ILE A N 1
ATOM 975 C CA . ILE A 1 124 ? -0.364 -0.740 0.154 1.00 93.75 124 ILE A CA 1
ATOM 976 C C . ILE A 1 124 ? -1.822 -1.204 0.139 1.00 93.75 124 ILE A C 1
ATOM 978 O O . ILE A 1 124 ? -2.581 -0.822 1.029 1.00 93.75 124 ILE A O 1
ATOM 982 N N . ASP A 1 125 ? -2.245 -2.021 -0.831 1.00 93.62 125 ASP A N 1
ATOM 983 C CA . ASP A 1 125 ? -3.612 -2.562 -0.852 1.00 93.62 125 ASP A CA 1
ATOM 984 C C . ASP A 1 125 ? -3.872 -3.489 0.349 1.00 93.62 125 ASP A C 1
ATOM 986 O O . ASP A 1 125 ? -4.913 -3.400 1.008 1.00 93.62 125 ASP A O 1
ATOM 990 N N . ALA A 1 126 ? -2.894 -4.329 0.696 1.00 92.88 126 ALA A N 1
ATOM 991 C CA . ALA A 1 126 ? -2.938 -5.139 1.908 1.00 92.88 126 ALA A CA 1
ATOM 992 C C . ALA A 1 126 ? -3.029 -4.262 3.167 1.00 92.88 126 ALA A C 1
ATOM 994 O O . ALA A 1 126 ? -3.849 -4.537 4.046 1.00 92.88 126 ALA A O 1
ATOM 995 N N . LEU A 1 127 ? -2.259 -3.172 3.225 1.00 92.50 127 LEU A N 1
ATOM 996 C CA . LEU A 1 127 ? -2.292 -2.234 4.341 1.00 92.50 127 LEU A CA 1
ATOM 997 C C . LEU A 1 127 ? -3.638 -1.507 4.440 1.00 92.50 127 LEU A C 1
ATOM 999 O O . LEU A 1 127 ? -4.190 -1.419 5.530 1.00 92.50 127 LEU A O 1
ATOM 1003 N N . LYS A 1 128 ? -4.222 -1.051 3.325 1.00 92.06 128 LYS A N 1
ATOM 1004 C CA . LYS A 1 128 ? -5.570 -0.446 3.295 1.00 92.06 128 LYS A CA 1
ATOM 1005 C C . LYS A 1 128 ? -6.623 -1.402 3.861 1.00 92.06 128 LYS A C 1
ATOM 1007 O O . LYS A 1 128 ? -7.441 -1.004 4.691 1.00 92.06 128 LYS A O 1
ATOM 1012 N N . LYS A 1 129 ? -6.577 -2.679 3.465 1.00 91.88 129 LYS A N 1
ATOM 1013 C CA . LYS A 1 129 ? -7.469 -3.724 3.994 1.00 91.88 129 LYS A CA 1
ATOM 1014 C C . LYS A 1 129 ? -7.249 -3.962 5.486 1.00 91.88 129 LYS A C 1
ATOM 1016 O O . LYS A 1 129 ? -8.225 -4.035 6.229 1.00 91.88 129 LYS A O 1
ATOM 1021 N N . ALA A 1 130 ? -5.993 -4.048 5.926 1.00 90.31 130 ALA A N 1
ATOM 1022 C CA . ALA A 1 130 ? -5.650 -4.215 7.335 1.00 90.31 130 ALA A CA 1
ATOM 1023 C C . ALA A 1 130 ? -6.130 -3.024 8.180 1.00 90.31 130 ALA A C 1
ATOM 1025 O O . ALA A 1 130 ? -6.722 -3.232 9.235 1.00 90.31 130 ALA A O 1
ATOM 1026 N N . THR A 1 131 ? -5.965 -1.795 7.688 1.00 90.25 131 THR A N 1
ATOM 1027 C CA . THR A 1 131 ? -6.455 -0.568 8.332 1.00 90.25 131 THR A CA 1
ATOM 1028 C C . THR A 1 131 ? -7.968 -0.567 8.471 1.00 90.25 131 THR A C 1
ATOM 1030 O O . THR A 1 131 ? -8.473 -0.347 9.569 1.00 90.25 131 THR A O 1
ATOM 1033 N N . SER A 1 132 ? -8.705 -0.867 7.393 1.00 89.25 132 SER A N 1
ATOM 1034 C CA . SER A 1 132 ? -10.168 -0.955 7.468 1.00 89.25 132 SER A CA 1
ATOM 1035 C C . SER A 1 132 ? -10.600 -2.033 8.456 1.00 89.25 132 SER A C 1
ATOM 1037 O O . SER A 1 132 ? -11.484 -1.783 9.264 1.00 89.25 132 SER A O 1
ATOM 1039 N N . ALA A 1 133 ? -9.972 -3.212 8.429 1.00 88.88 133 ALA A N 1
ATOM 1040 C CA . ALA A 1 133 ? -10.292 -4.294 9.357 1.00 88.88 133 ALA A CA 1
ATOM 1041 C C . ALA A 1 133 ? -9.996 -3.912 10.816 1.00 88.88 133 ALA A C 1
ATOM 1043 O O . ALA A 1 133 ? -10.755 -4.274 11.710 1.00 88.88 133 ALA A O 1
ATOM 1044 N N . LEU A 1 134 ? -8.919 -3.161 11.056 1.00 88.88 134 LEU A N 1
ATOM 1045 C CA . LEU A 1 134 ? -8.547 -2.667 12.378 1.00 88.88 134 LEU A CA 1
ATOM 1046 C C . LEU A 1 134 ? -9.569 -1.661 12.915 1.00 88.88 134 LEU A C 1
ATOM 1048 O O . LEU A 1 134 ? -10.025 -1.786 14.050 1.00 88.88 134 LEU A O 1
ATOM 1052 N N . ILE A 1 135 ? -9.942 -0.684 12.087 1.00 87.25 135 ILE A N 1
ATOM 1053 C CA . ILE A 1 135 ? -10.952 0.327 12.416 1.00 87.25 135 ILE A CA 1
ATOM 1054 C C . ILE A 1 135 ? -12.310 -0.336 12.655 1.00 87.25 135 ILE A C 1
ATOM 1056 O O . ILE A 1 135 ? -13.006 0.021 13.605 1.00 87.25 135 ILE A O 1
ATOM 1060 N N . ASP A 1 136 ? -12.669 -1.314 11.825 1.00 86.62 136 ASP A N 1
ATOM 1061 C CA . ASP A 1 136 ? -13.925 -2.049 11.947 1.00 86.62 136 ASP A CA 1
ATOM 1062 C C . ASP A 1 136 ? -13.956 -2.893 13.221 1.00 86.62 136 ASP A C 1
ATOM 1064 O O . ASP A 1 136 ? -14.947 -2.860 13.948 1.00 86.62 136 ASP A O 1
ATOM 1068 N N . ALA A 1 137 ? -12.859 -3.583 13.547 1.00 87.12 137 ALA A N 1
ATOM 1069 C CA . ALA A 1 137 ? -12.737 -4.328 14.794 1.00 87.12 137 ALA A CA 1
ATOM 1070 C C . ALA A 1 137 ? -12.870 -3.400 16.009 1.00 87.12 137 ALA A C 1
ATOM 1072 O O . ALA A 1 137 ? -13.670 -3.677 16.899 1.00 87.12 137 ALA A O 1
ATOM 1073 N N . ALA A 1 138 ? -12.159 -2.269 16.024 1.00 86.94 138 ALA A N 1
ATOM 1074 C CA . ALA A 1 138 ? -12.246 -1.304 17.116 1.00 86.94 138 ALA A CA 1
ATOM 1075 C C . ALA A 1 138 ? -13.658 -0.700 17.247 1.00 86.94 138 ALA A C 1
ATOM 1077 O O . ALA A 1 138 ? -14.246 -0.718 18.328 1.00 86.94 138 ALA A O 1
ATOM 1078 N N . GLY A 1 139 ? -14.264 -0.252 16.145 1.00 85.50 139 GLY A N 1
ATOM 1079 C CA . GLY A 1 139 ? -15.625 0.289 16.163 1.00 85.50 139 GLY A CA 1
ATOM 1080 C C . GLY A 1 139 ? -16.669 -0.737 16.616 1.00 85.50 139 GLY A C 1
ATOM 1081 O O . GLY A 1 139 ? -17.553 -0.416 17.411 1.00 85.50 139 GLY A O 1
ATOM 1082 N N . LEU A 1 140 ? -16.537 -1.993 16.178 1.00 85.44 140 LEU A N 1
ATOM 1083 C CA . LEU A 1 140 ? -17.418 -3.076 16.609 1.00 85.44 140 LEU A CA 1
ATOM 1084 C C . LEU A 1 140 ? -17.240 -3.382 18.100 1.00 85.44 140 LEU A C 1
ATOM 1086 O O . LEU A 1 140 ? -18.236 -3.575 18.796 1.00 85.44 140 LEU A O 1
ATOM 1090 N N . THR A 1 141 ? -16.005 -3.384 18.619 1.00 86.62 141 THR A N 1
ATOM 1091 C CA . THR A 1 141 ? -15.776 -3.568 20.062 1.00 86.62 141 THR A CA 1
ATOM 1092 C C . THR A 1 141 ? -16.441 -2.490 20.899 1.00 86.62 141 THR A C 1
ATOM 1094 O O . THR A 1 141 ? -17.008 -2.814 21.939 1.00 86.62 141 THR A O 1
ATOM 1097 N N . GLU A 1 142 ? -16.424 -1.231 20.458 1.00 85.50 142 GLU A N 1
ATOM 1098 C CA . GLU A 1 142 ? -17.065 -0.136 21.187 1.00 85.50 142 GLU A CA 1
ATOM 1099 C C . GLU A 1 142 ? -18.587 -0.313 21.253 1.00 85.50 142 GLU A C 1
ATOM 1101 O O . GLU A 1 142 ? -19.178 -0.176 22.326 1.00 85.50 142 GLU A O 1
ATOM 1106 N N . GLU A 1 143 ? -19.228 -0.664 20.137 1.00 85.50 143 GLU A N 1
ATOM 1107 C CA . GLU A 1 143 ? -20.675 -0.918 20.086 1.00 85.50 143 GLU A CA 1
ATOM 1108 C C . GLU A 1 143 ? -21.058 -2.169 20.899 1.00 85.50 143 GLU A C 1
ATOM 1110 O O . GLU A 1 143 ? -22.001 -2.138 21.699 1.00 85.50 143 GLU A O 1
ATOM 1115 N N . LEU A 1 144 ? -20.286 -3.257 20.781 1.00 85.81 144 LEU A N 1
ATOM 1116 C CA . LEU A 1 144 ? -20.475 -4.464 21.591 1.00 85.81 144 LEU A CA 1
ATOM 1117 C C . LEU A 1 144 ? -20.289 -4.169 23.080 1.00 85.81 144 LEU A C 1
ATOM 1119 O O . LEU A 1 144 ? -21.060 -4.662 23.900 1.00 85.81 144 LEU A O 1
ATOM 1123 N N . MET A 1 145 ? -19.315 -3.336 23.444 1.00 86.00 145 MET A N 1
ATOM 1124 C CA . MET A 1 145 ? -19.072 -2.948 24.830 1.00 86.00 145 MET A CA 1
ATOM 1125 C C . MET A 1 145 ? -20.213 -2.078 25.372 1.00 86.00 145 MET A C 1
ATOM 1127 O O . MET A 1 145 ? -20.661 -2.289 26.502 1.00 86.00 145 MET A O 1
ATOM 1131 N N . GLN A 1 146 ? -20.750 -1.149 24.575 1.00 84.88 146 GLN A N 1
ATOM 1132 C CA . GLN A 1 146 ? -21.941 -0.371 24.938 1.00 84.88 146 GLN A CA 1
ATOM 1133 C C . GLN A 1 146 ? -23.163 -1.267 25.165 1.00 84.88 146 GLN A C 1
ATOM 1135 O O . GLN A 1 146 ? -23.908 -1.067 26.130 1.00 84.88 146 GLN A O 1
ATOM 1140 N N . TYR A 1 147 ? -23.359 -2.274 24.314 1.00 84.12 147 TYR A N 1
ATOM 1141 C CA . TYR A 1 147 ? -24.453 -3.228 24.460 1.00 84.12 147 TYR A CA 1
ATOM 1142 C C . TYR A 1 147 ? -24.249 -4.154 25.670 1.00 84.12 147 TYR A C 1
ATOM 1144 O O . TYR A 1 147 ? -25.152 -4.291 26.496 1.00 84.12 147 TYR A O 1
ATOM 1152 N N . ALA A 1 148 ? -23.047 -4.705 25.854 1.00 83.25 148 ALA A N 1
ATOM 1153 C CA . ALA A 1 148 ? -22.686 -5.549 26.994 1.00 83.25 148 ALA A CA 1
ATOM 1154 C C . ALA A 1 148 ? -22.811 -4.814 28.336 1.00 83.25 148 ALA A C 1
ATOM 1156 O O . ALA A 1 148 ? -23.269 -5.394 29.323 1.00 83.25 148 ALA A O 1
ATOM 1157 N N . ASN A 1 149 ? -22.511 -3.511 28.371 1.00 83.44 149 ASN A N 1
ATOM 1158 C CA . ASN A 1 149 ? -22.704 -2.680 29.560 1.00 83.44 149 ASN A CA 1
ATOM 1159 C C . ASN A 1 149 ? -24.167 -2.635 30.038 1.00 83.44 149 ASN A C 1
ATOM 1161 O O . ASN A 1 149 ? -24.394 -2.438 31.231 1.00 83.44 149 ASN A O 1
ATOM 1165 N N . ARG A 1 150 ? -25.159 -2.894 29.170 1.00 82.75 150 ARG A N 1
ATOM 1166 C CA . ARG A 1 150 ? -26.574 -3.013 29.578 1.00 82.75 150 ARG A CA 1
ATOM 1167 C C . ARG A 1 150 ? -26.842 -4.251 30.437 1.00 82.75 150 ARG A C 1
ATOM 1169 O O . ARG A 1 150 ? -27.700 -4.203 31.311 1.00 82.75 150 ARG A O 1
ATOM 1176 N N . TYR A 1 151 ? -26.099 -5.333 30.213 1.00 77.94 151 TYR A N 1
ATOM 1177 C CA . TYR A 1 151 ? -26.267 -6.615 30.908 1.00 77.94 151 TYR A CA 1
ATOM 1178 C C . TYR A 1 151 ? -25.240 -6.832 32.026 1.00 77.94 151 TYR A C 1
ATOM 1180 O O . TYR A 1 151 ? -25.382 -7.766 32.814 1.00 77.94 151 TYR A O 1
ATOM 1188 N N . LYS A 1 152 ? -24.241 -5.948 32.147 1.00 72.88 152 LYS A N 1
ATOM 1189 C CA . LYS A 1 152 ? -23.140 -6.031 33.121 1.00 72.88 152 LYS A CA 1
ATOM 1190 C C . LYS A 1 152 ? -23.605 -6.201 34.572 1.00 72.88 152 LYS A C 1
ATOM 1192 O O . LYS A 1 152 ? -22.972 -6.922 35.334 1.00 72.88 152 LYS A O 1
ATOM 1197 N N . THR A 1 153 ? -24.704 -5.559 34.963 1.00 75.31 153 THR A N 1
ATOM 1198 C CA . THR A 1 153 ? -25.238 -5.645 36.337 1.00 75.31 153 THR A CA 1
ATOM 1199 C C . THR A 1 153 ? -26.105 -6.889 36.554 1.00 75.31 153 THR A C 1
ATOM 1201 O O . THR A 1 153 ? -26.288 -7.329 37.686 1.00 75.31 153 THR A O 1
ATOM 1204 N N . THR A 1 154 ? -26.645 -7.464 35.480 1.00 76.12 154 THR A N 1
ATOM 1205 C CA . THR A 1 154 ? -27.646 -8.540 35.531 1.00 76.12 154 THR A CA 1
ATOM 1206 C C . THR A 1 154 ? -27.024 -9.919 35.309 1.00 76.12 154 THR A C 1
ATOM 1208 O O . THR A 1 154 ? -27.474 -10.895 35.904 1.00 76.12 154 THR A O 1
ATOM 1211 N N . VAL A 1 155 ? -25.980 -10.012 34.480 1.00 82.44 155 VAL A N 1
ATOM 1212 C CA . VAL A 1 155 ? -25.374 -11.273 34.038 1.00 82.44 155 VAL A CA 1
ATOM 1213 C C . VAL A 1 155 ? -23.878 -11.262 34.354 1.00 82.44 155 VAL A C 1
ATOM 1215 O O . VAL A 1 155 ? -23.082 -10.609 33.681 1.00 82.44 155 VAL A O 1
ATOM 1218 N N . LYS A 1 156 ? -23.481 -12.014 35.388 1.00 81.81 156 LYS A N 1
ATOM 1219 C CA . LYS A 1 156 ? -22.086 -12.092 35.858 1.00 81.81 156 LYS A CA 1
ATOM 1220 C C . LYS A 1 156 ? -21.084 -12.549 34.772 1.00 81.81 156 LYS A C 1
ATOM 1222 O O . LYS A 1 156 ? -20.046 -11.902 34.663 1.00 81.81 156 LYS A O 1
ATOM 1227 N N . PRO A 1 157 ? -21.395 -13.549 33.917 1.00 82.25 157 PRO A N 1
ATOM 1228 C CA . PRO A 1 157 ? -20.531 -13.914 32.785 1.00 82.25 157 PRO A CA 1
ATOM 1229 C C . PRO A 1 157 ? -20.226 -12.759 31.819 1.00 82.25 157 PRO A C 1
ATOM 1231 O O . PRO A 1 157 ? -19.106 -12.637 31.331 1.00 82.25 157 PRO A O 1
ATOM 1234 N N . VAL A 1 158 ? -21.193 -11.865 31.576 1.00 82.38 158 VAL A N 1
ATOM 1235 C CA . VAL A 1 158 ? -20.995 -10.700 30.697 1.00 82.38 158 VAL A CA 1
ATOM 1236 C C . VAL A 1 158 ? -20.066 -9.677 31.352 1.00 82.38 158 VAL A C 1
ATOM 1238 O O . VAL A 1 158 ? -19.238 -9.077 30.674 1.00 82.38 158 VAL A O 1
ATOM 1241 N N . ALA A 1 159 ? -20.146 -9.496 32.673 1.00 84.00 159 ALA A N 1
ATOM 1242 C CA . ALA A 1 159 ? -19.250 -8.592 33.392 1.00 84.00 159 ALA A CA 1
ATOM 1243 C C . ALA A 1 159 ? -17.777 -9.039 33.325 1.00 84.00 159 ALA A C 1
ATOM 1245 O O . ALA A 1 159 ? -16.895 -8.198 33.152 1.00 84.00 159 ALA A O 1
ATOM 1246 N N . GLU A 1 160 ? -17.520 -10.346 33.425 1.00 86.31 160 GLU A N 1
ATOM 1247 C CA . GLU A 1 160 ? -16.177 -10.927 33.281 1.00 86.31 160 GLU A CA 1
ATOM 1248 C C . GLU A 1 160 ? -15.654 -10.774 31.845 1.00 86.31 160 GLU A C 1
ATOM 1250 O O . GLU A 1 160 ? -14.523 -10.327 31.649 1.00 86.31 160 GLU A O 1
ATOM 1255 N N . ALA A 1 161 ? -16.499 -11.031 30.840 1.00 86.94 161 ALA A N 1
ATOM 1256 C CA . ALA A 1 161 ? -16.148 -10.835 29.434 1.00 86.94 161 ALA A CA 1
ATOM 1257 C C . ALA A 1 161 ? -15.827 -9.368 29.100 1.00 86.94 161 ALA A C 1
ATOM 1259 O O . ALA A 1 161 ? -14.884 -9.099 28.361 1.00 86.94 161 ALA A O 1
ATOM 1260 N N . VAL A 1 162 ? -16.556 -8.406 29.680 1.00 86.75 162 VAL A N 1
ATOM 1261 C CA . VAL A 1 162 ? -16.255 -6.972 29.528 1.00 86.75 162 VAL A CA 1
ATOM 1262 C C . VAL A 1 162 ? -14.889 -6.625 30.119 1.00 86.75 162 VAL A C 1
ATOM 1264 O O . VAL A 1 162 ? -14.152 -5.849 29.512 1.00 86.75 162 VAL A O 1
ATOM 1267 N N . HIS A 1 163 ? -14.522 -7.200 31.267 1.00 88.00 163 HIS A N 1
ATOM 1268 C CA . HIS A 1 163 ? -13.199 -6.981 31.857 1.00 88.00 163 HIS A CA 1
ATOM 1269 C C . HIS A 1 163 ? -12.087 -7.512 30.945 1.00 88.00 163 HIS A C 1
ATOM 1271 O O . HIS A 1 163 ? -11.178 -6.763 30.596 1.00 88.00 163 HIS A O 1
ATOM 1277 N N . GLN A 1 164 ? -12.208 -8.765 30.494 1.00 88.19 164 GLN A N 1
ATOM 1278 C CA . GLN A 1 164 ? -11.238 -9.396 29.590 1.00 88.19 164 GLN A CA 1
ATOM 1279 C C . GLN A 1 164 ? -11.115 -8.642 28.263 1.00 88.19 164 GLN A C 1
ATOM 1281 O O . GLN A 1 164 ? -10.011 -8.364 27.804 1.00 88.19 164 GLN A O 1
ATOM 1286 N N . ALA A 1 165 ? -12.238 -8.227 27.676 1.00 88.44 165 ALA A N 1
ATOM 1287 C CA . ALA A 1 165 ? -12.229 -7.447 26.447 1.00 88.44 165 ALA A CA 1
ATOM 1288 C C . ALA A 1 165 ? -11.563 -6.078 26.629 1.00 88.44 165 ALA A C 1
ATOM 1290 O O . ALA A 1 165 ? -10.874 -5.613 25.727 1.00 88.44 165 ALA A O 1
ATOM 1291 N N . THR A 1 166 ? -11.722 -5.442 27.795 1.00 85.50 166 THR A N 1
ATOM 1292 C CA . THR A 1 166 ? -11.042 -4.173 28.102 1.00 85.50 166 THR A CA 1
ATOM 1293 C C . THR A 1 166 ? -9.527 -4.368 28.195 1.00 85.50 166 THR A C 1
ATOM 1295 O O . THR A 1 166 ? -8.777 -3.545 27.675 1.00 85.50 166 THR A O 1
ATOM 1298 N N . GLU A 1 167 ? -9.064 -5.462 28.804 1.00 89.12 167 GLU A N 1
ATOM 1299 C CA . GLU A 1 167 ? -7.636 -5.801 28.863 1.00 89.12 167 GLU A CA 1
ATOM 1300 C C . GLU A 1 167 ? -7.055 -6.065 27.468 1.00 89.12 167 GLU A C 1
ATOM 1302 O O . GLU A 1 167 ? -6.035 -5.470 27.118 1.00 89.12 167 GLU A O 1
ATOM 1307 N N . SER A 1 168 ? -7.725 -6.874 26.638 1.00 87.12 168 SER A N 1
ATOM 1308 C CA . SER A 1 168 ? -7.313 -7.103 25.243 1.00 87.12 168 SER A CA 1
ATOM 1309 C C . SER A 1 168 ? -7.310 -5.805 24.426 1.00 87.12 168 SER A C 1
ATOM 1311 O O . SER A 1 168 ? -6.375 -5.558 23.667 1.00 87.12 168 SER A O 1
ATOM 1313 N N . TYR A 1 169 ? -8.291 -4.918 24.637 1.00 85.88 169 TYR A N 1
ATOM 1314 C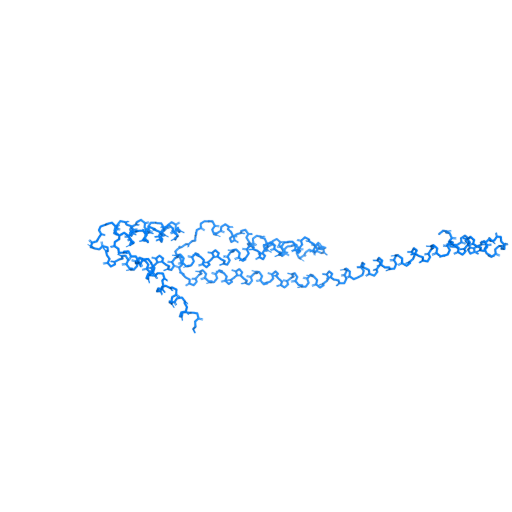 CA . TYR A 1 169 ? -8.344 -3.601 23.989 1.00 85.88 169 TYR A CA 1
ATOM 1315 C C . TYR A 1 169 ? -7.161 -2.708 24.397 1.00 85.88 169 TYR A C 1
ATOM 1317 O O . TYR A 1 169 ? -6.585 -2.014 23.558 1.00 85.88 169 TYR A O 1
ATOM 1325 N N . MET A 1 170 ? -6.746 -2.756 25.669 1.00 84.38 170 MET A N 1
ATOM 1326 C CA . MET A 1 170 ? -5.546 -2.061 26.160 1.00 84.38 170 MET A CA 1
ATOM 1327 C C . MET A 1 170 ? -4.242 -2.666 25.625 1.00 84.38 170 MET A C 1
ATOM 1329 O O . MET A 1 170 ? -3.256 -1.948 25.485 1.00 84.38 170 MET A O 1
ATOM 1333 N N . GLN A 1 171 ? -4.236 -3.962 25.303 1.00 86.88 171 GLN A N 1
A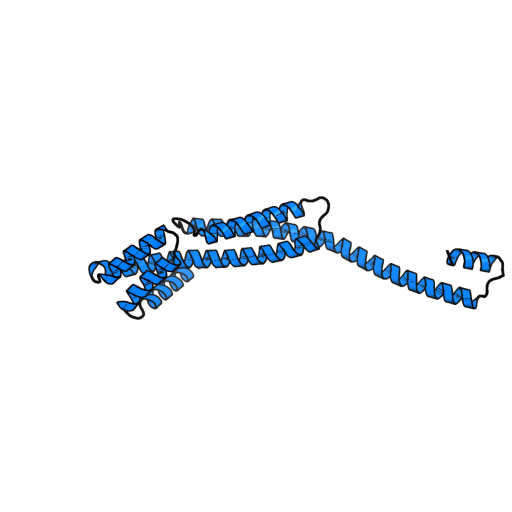TOM 1334 C CA . GLN A 1 171 ? -3.129 -4.644 24.622 1.00 86.88 171 GLN A CA 1
ATOM 1335 C C . GLN A 1 171 ? -3.142 -4.440 23.097 1.00 86.88 171 GLN A C 1
ATOM 1337 O O . GLN A 1 171 ? -2.290 -4.987 22.398 1.00 86.88 171 GLN A O 1
ATOM 1342 N N . PHE A 1 172 ? -4.075 -3.630 22.583 1.00 86.06 172 PHE A N 1
ATOM 1343 C CA . PHE A 1 172 ? -4.270 -3.343 21.160 1.00 86.06 172 PHE A CA 1
ATOM 1344 C C . PHE A 1 172 ? -4.740 -4.551 20.330 1.00 86.06 172 PHE A C 1
ATOM 1346 O O . PHE A 1 172 ? -4.686 -4.499 19.102 1.00 86.06 172 PHE A O 1
ATOM 1353 N N . ASP A 1 173 ? -5.245 -5.615 20.967 1.00 86.50 173 ASP A N 1
ATOM 1354 C CA . ASP A 1 173 ? -5.890 -6.741 20.282 1.00 86.50 173 ASP A CA 1
ATOM 1355 C C . ASP A 1 173 ? -7.410 -6.532 20.213 1.00 86.50 173 ASP A C 1
ATOM 1357 O O . ASP A 1 173 ? -8.212 -7.072 20.984 1.00 86.50 173 ASP A O 1
ATOM 1361 N N . TYR A 1 174 ? -7.808 -5.695 19.256 1.00 86.81 174 TYR A N 1
ATOM 1362 C CA . TYR A 1 174 ? -9.208 -5.348 19.011 1.00 86.81 174 TYR A CA 1
ATOM 1363 C C . TYR A 1 174 ? -10.051 -6.546 18.578 1.00 86.81 174 TYR A C 1
ATOM 1365 O O . TYR A 1 174 ? -11.235 -6.627 18.902 1.00 86.81 174 TYR A O 1
ATOM 1373 N N . LYS A 1 175 ? -9.452 -7.496 17.856 1.00 86.56 175 LYS A N 1
ATOM 1374 C CA . LYS A 1 175 ? -10.174 -8.663 17.353 1.00 86.56 175 LYS A CA 1
ATOM 1375 C C . LYS A 1 175 ? -10.532 -9.602 18.499 1.00 86.56 175 LYS A C 1
ATOM 1377 O O . LYS A 1 175 ? -11.692 -9.986 18.634 1.00 86.56 175 LYS A O 1
ATOM 1382 N N . GLN A 1 176 ? -9.568 -9.901 19.367 1.00 87.00 176 GLN A N 1
ATOM 1383 C CA . GLN A 1 176 ? -9.812 -10.738 20.538 1.00 87.00 176 GLN A CA 1
ATOM 1384 C C . GLN A 1 176 ? -10.836 -10.102 21.490 1.00 87.00 176 GLN A C 1
ATOM 1386 O O . GLN A 1 176 ? -11.705 -10.800 22.023 1.00 87.00 176 GLN A O 1
ATOM 1391 N N . ALA A 1 177 ? -10.777 -8.779 21.672 1.00 87.69 177 ALA A N 1
ATOM 1392 C CA . ALA A 1 177 ? -11.765 -8.051 22.463 1.00 87.69 177 ALA A CA 1
ATOM 1393 C C . ALA A 1 177 ? -13.186 -8.197 21.882 1.00 87.69 177 ALA A C 1
ATOM 1395 O O . ALA A 1 177 ? -14.136 -8.440 22.633 1.00 87.69 177 ALA A O 1
ATOM 1396 N N . ALA A 1 178 ? -13.334 -8.114 20.553 1.00 85.62 178 ALA A N 1
ATOM 1397 C CA . ALA A 1 178 ? -14.624 -8.274 19.879 1.00 85.62 178 ALA A CA 1
ATOM 1398 C C . ALA A 1 178 ? -15.169 -9.693 20.049 1.00 85.62 178 ALA A C 1
ATOM 1400 O O . ALA A 1 178 ? -16.321 -9.863 20.446 1.00 85.62 178 ALA A O 1
ATOM 1401 N N . ASP A 1 179 ? -14.329 -10.701 19.809 1.00 87.31 179 ASP A N 1
ATOM 1402 C CA . ASP A 1 179 ? -14.708 -12.115 19.862 1.00 87.31 179 ASP A CA 1
ATOM 1403 C C . ASP A 1 179 ? -15.133 -12.538 21.280 1.00 87.31 179 ASP A C 1
ATOM 1405 O O . ASP A 1 179 ? -16.107 -13.280 21.460 1.00 87.31 179 ASP A O 1
ATOM 1409 N N . THR A 1 180 ? -14.451 -12.015 22.305 1.00 87.12 180 THR A N 1
ATOM 1410 C CA . THR A 1 180 ? -14.771 -12.280 23.718 1.00 87.12 180 THR A CA 1
ATOM 1411 C C . THR A 1 180 ? -16.138 -11.704 24.096 1.00 87.12 180 THR A C 1
ATOM 1413 O O . THR A 1 180 ? -16.965 -12.398 24.696 1.00 87.12 180 THR A O 1
ATOM 1416 N N . LEU A 1 181 ? -16.422 -10.458 23.694 1.00 85.12 181 LEU A N 1
ATOM 1417 C CA . LEU A 1 181 ? -17.728 -9.827 23.916 1.00 85.12 181 LEU A CA 1
ATOM 1418 C C . LEU A 1 181 ? -18.836 -10.515 23.119 1.00 85.12 181 LEU A C 1
ATOM 1420 O O . LEU A 1 181 ? -19.911 -10.772 23.661 1.00 85.12 181 LEU A O 1
ATOM 1424 N N . ALA A 1 182 ? -18.570 -10.842 21.854 1.00 84.69 182 ALA A N 1
ATOM 1425 C CA . ALA A 1 182 ? -19.513 -11.522 20.977 1.00 84.69 182 ALA A CA 1
ATOM 1426 C C . ALA A 1 182 ? -19.941 -12.871 21.566 1.00 84.69 182 ALA A C 1
ATOM 1428 O O . ALA A 1 182 ? -21.134 -13.146 21.668 1.00 84.69 182 ALA A O 1
ATOM 1429 N N . THR A 1 183 ? -18.982 -13.672 22.037 1.00 86.69 183 THR A N 1
ATOM 1430 C CA . THR A 1 183 ? -19.253 -14.990 22.629 1.00 86.69 183 THR A CA 1
ATOM 1431 C C . THR A 1 183 ? -20.122 -14.881 23.883 1.00 86.69 183 THR A C 1
ATOM 1433 O O . THR A 1 183 ? -21.089 -15.627 24.032 1.00 86.69 183 THR A O 1
ATOM 1436 N N . ALA A 1 184 ? -19.824 -13.931 24.773 1.00 84.19 184 ALA A N 1
ATOM 1437 C CA . ALA A 1 184 ? -20.592 -13.740 26.003 1.00 84.19 184 ALA A CA 1
ATOM 1438 C C . ALA A 1 184 ? -22.015 -13.212 25.745 1.00 84.19 184 ALA A C 1
ATOM 1440 O O . ALA A 1 184 ? -22.969 -13.614 26.420 1.00 84.19 184 ALA A O 1
ATOM 1441 N N . LEU A 1 185 ? -22.175 -12.330 24.754 1.00 81.50 185 LEU A N 1
ATOM 1442 C CA . LEU A 1 185 ? -23.478 -11.804 24.351 1.00 81.50 185 LEU A CA 1
ATOM 1443 C C . LEU A 1 185 ? -24.335 -12.869 23.663 1.00 81.50 185 LEU A C 1
ATOM 1445 O O . LEU A 1 185 ? -25.511 -12.988 23.991 1.00 81.50 185 LEU A O 1
ATOM 1449 N N . GLU A 1 186 ? -23.749 -13.684 22.787 1.00 84.00 186 GLU A N 1
ATOM 1450 C CA . GLU A 1 186 ? -24.458 -14.761 22.086 1.00 84.00 186 GLU A CA 1
ATOM 1451 C C . GLU A 1 186 ? -24.941 -15.859 23.052 1.00 84.00 186 GLU A C 1
ATOM 1453 O O . GLU A 1 186 ? -26.029 -16.407 22.880 1.00 84.00 186 GLU A O 1
ATOM 1458 N N . GLN A 1 187 ? -24.175 -16.141 24.115 1.00 82.75 187 GLN A N 1
ATOM 1459 C CA . GLN A 1 187 ? -24.593 -17.046 25.196 1.00 82.75 187 GLN A CA 1
ATOM 1460 C C . GLN A 1 187 ? -25.762 -16.498 26.027 1.00 82.75 187 GLN A C 1
ATOM 1462 O O . GLN A 1 187 ? -26.510 -17.275 26.621 1.00 82.75 187 GLN A O 1
ATOM 1467 N N . THR A 1 188 ? -25.910 -15.174 26.093 1.00 78.88 188 THR A N 1
ATOM 1468 C CA . THR A 1 188 ? -26.956 -14.511 26.885 1.00 78.88 188 THR A CA 1
ATOM 1469 C C . THR A 1 188 ? -28.238 -14.329 26.073 1.00 78.88 188 THR A C 1
ATOM 1471 O O . THR A 1 188 ? -29.328 -14.640 26.548 1.00 78.88 188 THR A O 1
ATOM 1474 N N . GLU A 1 189 ? -28.113 -13.846 24.837 1.00 75.44 189 GLU A N 1
ATOM 1475 C CA . GLU A 1 189 ? -29.210 -13.676 23.889 1.00 75.44 189 GLU A CA 1
ATOM 1476 C C . GLU A 1 189 ? -28.712 -14.044 22.481 1.00 75.44 189 GLU A C 1
ATOM 1478 O O . GLU A 1 189 ? -27.895 -13.340 21.880 1.00 75.44 189 GLU A O 1
ATOM 1483 N N . ALA A 1 190 ? -29.229 -15.150 21.940 1.00 77.69 190 ALA A N 1
ATOM 1484 C CA . ALA A 1 190 ? -28.874 -15.620 20.605 1.00 77.69 190 ALA A CA 1
ATOM 1485 C C . ALA A 1 190 ? -29.258 -14.588 19.526 1.00 77.69 190 ALA A C 1
ATOM 1487 O O . ALA A 1 190 ? -30.374 -14.060 19.511 1.00 77.69 190 ALA A O 1
ATOM 1488 N N . GLY A 1 191 ? -28.340 -14.312 18.600 1.00 77.56 191 GLY A N 1
ATOM 1489 C CA . GLY A 1 191 ? -28.494 -13.320 17.537 1.00 77.56 191 GLY A CA 1
ATOM 1490 C C . GLY A 1 191 ? -28.167 -11.881 17.945 1.00 77.56 191 GLY A C 1
ATOM 1491 O O . GLY A 1 191 ? -28.327 -10.979 17.119 1.00 77.56 191 GLY A O 1
ATOM 1492 N N . SER A 1 192 ? -27.699 -11.639 19.175 1.00 72.94 192 SER A N 1
ATOM 1493 C CA . SER A 1 192 ? -27.301 -10.297 19.632 1.00 72.94 192 SER A CA 1
ATOM 1494 C C . SER A 1 192 ? -26.117 -9.751 18.851 1.00 72.94 192 SER A C 1
ATOM 1496 O O . SER A 1 192 ? -26.110 -8.570 18.508 1.00 72.94 192 SER A O 1
ATOM 1498 N N . TYR A 1 193 ? -25.156 -10.613 18.507 1.00 74.62 193 TYR A N 1
ATOM 1499 C CA . TYR A 1 193 ? -23.998 -10.217 17.711 1.00 74.62 193 TYR A CA 1
ATOM 1500 C C . TYR A 1 193 ? -24.418 -9.651 16.350 1.00 74.62 193 TYR A C 1
ATOM 1502 O O . TYR A 1 193 ? -24.051 -8.529 16.010 1.00 74.62 193 TYR A O 1
ATOM 1510 N N . LYS A 1 194 ? -25.281 -10.373 15.622 1.00 76.44 194 LYS A N 1
ATOM 1511 C CA . LYS A 1 194 ? -25.764 -9.949 14.298 1.00 76.44 194 LYS A CA 1
ATOM 1512 C C . LYS A 1 194 ? -26.530 -8.630 14.351 1.00 76.44 194 LYS A C 1
ATOM 1514 O O . LYS A 1 194 ? -26.352 -7.792 13.482 1.00 76.44 194 LYS A O 1
ATOM 1519 N N . LYS A 1 195 ? -27.338 -8.404 15.396 1.00 76.75 195 LYS A N 1
ATOM 1520 C CA . LYS A 1 195 ? -28.051 -7.126 15.577 1.00 76.75 195 LYS A CA 1
ATOM 1521 C C . LYS A 1 195 ? -27.084 -5.949 15.747 1.00 76.75 195 LYS A C 1
ATOM 1523 O O . LYS A 1 195 ? -27.341 -4.876 15.206 1.00 76.75 195 LYS A O 1
ATOM 1528 N N . VAL A 1 196 ? -26.005 -6.135 16.511 1.00 77.50 196 VAL A N 1
ATOM 1529 C CA . VAL A 1 196 ? -24.988 -5.093 16.732 1.00 77.50 196 VAL A CA 1
ATOM 1530 C C . VAL A 1 196 ? -24.142 -4.886 15.475 1.00 77.50 196 VAL A C 1
ATOM 1532 O O . VAL A 1 196 ? -23.889 -3.743 15.102 1.00 77.50 196 VAL A O 1
ATOM 1535 N N . GLU A 1 197 ? -23.776 -5.961 14.778 1.00 77.94 197 GLU A N 1
ATOM 1536 C CA . GLU A 1 197 ? -23.061 -5.907 13.499 1.00 77.94 197 GLU A CA 1
ATOM 1537 C C . GLU A 1 197 ? -23.882 -5.177 12.420 1.00 77.94 197 GLU A C 1
ATOM 1539 O O . GLU A 1 197 ? -23.386 -4.240 11.795 1.00 77.94 197 GLU A O 1
ATOM 1544 N N . ASP A 1 198 ? -25.162 -5.520 12.256 1.00 80.69 198 ASP A N 1
ATOM 1545 C CA . ASP A 1 198 ? -26.065 -4.866 11.303 1.00 80.69 198 ASP A CA 1
ATOM 1546 C C . ASP A 1 198 ? -26.256 -3.377 11.632 1.00 80.69 198 ASP A C 1
ATOM 1548 O O . ASP A 1 198 ? -26.249 -2.526 10.735 1.00 80.69 198 ASP A O 1
ATOM 1552 N N . ALA A 1 199 ? -26.387 -3.038 12.921 1.00 77.69 199 ALA A N 1
ATOM 1553 C CA . ALA A 1 199 ? -26.480 -1.654 13.378 1.00 77.69 199 ALA A CA 1
ATOM 1554 C C . ALA A 1 199 ? -25.188 -0.873 13.090 1.00 77.69 199 ALA A C 1
ATOM 1556 O O . ALA A 1 199 ? -25.249 0.256 12.595 1.00 77.69 199 ALA A O 1
ATOM 1557 N N . TYR A 1 200 ? -24.027 -1.484 13.335 1.00 79.38 200 TYR A N 1
ATOM 1558 C CA . TYR A 1 200 ? -22.724 -0.905 13.022 1.00 79.38 200 TYR A CA 1
ATOM 1559 C C . TYR A 1 200 ? -22.563 -0.667 11.514 1.00 79.38 200 TYR A C 1
ATOM 1561 O O . TYR A 1 200 ? -22.241 0.446 11.092 1.00 79.38 200 TYR A O 1
ATOM 1569 N N . LEU A 1 201 ? -22.875 -1.665 10.681 1.00 79.00 201 LEU A N 1
ATOM 1570 C CA . LEU A 1 201 ? -22.803 -1.560 9.221 1.00 79.00 201 LEU A CA 1
ATOM 1571 C C . LEU A 1 201 ? -23.759 -0.495 8.667 1.00 79.00 201 LEU A C 1
ATOM 1573 O O . LEU A 1 201 ? -23.394 0.247 7.750 1.00 79.00 201 LEU A O 1
ATOM 1577 N N . ALA A 1 202 ? -24.967 -0.380 9.226 1.00 77.69 202 ALA A N 1
ATOM 1578 C CA . ALA A 1 202 ? -25.920 0.665 8.858 1.00 77.69 202 ALA A CA 1
ATOM 1579 C C . ALA A 1 202 ? -25.389 2.064 9.204 1.00 77.69 202 ALA A C 1
ATOM 1581 O O . ALA A 1 202 ? -25.485 2.985 8.389 1.00 77.69 202 ALA A O 1
ATOM 1582 N N . ARG A 1 203 ? -24.770 2.218 10.379 1.00 77.12 203 ARG A N 1
ATOM 1583 C CA . ARG A 1 203 ? -24.187 3.484 10.842 1.00 77.12 203 ARG A CA 1
ATOM 1584 C C . ARG A 1 203 ? -22.948 3.872 10.031 1.00 77.12 203 ARG A C 1
ATOM 1586 O O . ARG A 1 203 ? -22.824 5.026 9.626 1.00 77.12 203 ARG A O 1
ATOM 1593 N N . LYS A 1 204 ? -22.095 2.898 9.696 1.00 74.88 204 LYS A N 1
ATOM 1594 C CA . LYS A 1 204 ? -20.952 3.070 8.786 1.00 74.88 204 LYS A CA 1
ATOM 1595 C C . LYS A 1 204 ? -21.420 3.551 7.413 1.00 74.88 204 LYS A C 1
ATOM 1597 O O . LYS A 1 204 ? -20.903 4.552 6.921 1.00 74.88 204 LYS A O 1
ATOM 1602 N N . LYS A 1 205 ? -22.449 2.916 6.834 1.00 72.69 205 LYS A N 1
ATOM 1603 C CA . LYS A 1 205 ? -23.063 3.361 5.570 1.00 72.69 205 LYS A CA 1
ATOM 1604 C C . LYS A 1 205 ? -23.616 4.780 5.667 1.00 72.69 205 LYS A C 1
ATOM 1606 O O . LYS A 1 205 ? -23.364 5.566 4.769 1.00 72.69 205 LYS A O 1
ATOM 1611 N N . ALA A 1 206 ? -24.313 5.122 6.749 1.00 70.06 206 ALA A N 1
ATOM 1612 C CA . ALA A 1 206 ? -24.848 6.468 6.943 1.00 70.06 206 ALA A CA 1
ATOM 1613 C C . ALA A 1 206 ? -23.759 7.544 7.091 1.00 70.06 206 ALA A C 1
ATOM 1615 O O . ALA A 1 206 ? -24.004 8.685 6.742 1.00 70.06 206 ALA A O 1
ATOM 1616 N N . SER A 1 207 ? -22.566 7.195 7.586 1.00 63.66 207 SER A N 1
ATOM 1617 C CA . SER A 1 207 ? -21.430 8.128 7.696 1.00 63.66 207 SER A CA 1
ATOM 1618 C C . SER A 1 207 ? -20.655 8.348 6.388 1.00 63.66 207 SER A C 1
ATOM 1620 O O . SER A 1 207 ? -19.830 9.255 6.307 1.00 63.66 207 SER A O 1
ATOM 1622 N N . LEU A 1 208 ? -20.891 7.492 5.387 1.00 57.84 208 LEU A N 1
ATOM 1623 C CA . LEU A 1 208 ? -20.289 7.565 4.052 1.00 57.84 208 LEU A CA 1
ATOM 1624 C C . LEU A 1 208 ? -21.116 8.417 3.068 1.00 57.84 208 LEU A C 1
ATOM 1626 O O . LEU A 1 208 ? -20.623 8.689 1.973 1.00 57.84 208 LEU A O 1
ATOM 1630 N N . TYR A 1 209 ? -22.337 8.819 3.446 1.00 42.50 209 TYR A N 1
ATOM 1631 C CA . TYR A 1 209 ? -23.245 9.697 2.693 1.00 42.50 209 TYR A CA 1
ATOM 1632 C C . TYR A 1 209 ? -23.438 11.030 3.417 1.00 42.50 209 TYR A C 1
ATOM 1634 O O . TYR A 1 209 ? -23.638 12.040 2.706 1.00 42.50 209 TYR A O 1
#

Radius of gyration: 33.66 Å; chains: 1; bounding box: 69×27×100 Å

Organism: NCBI:txid1256213

InterPro domains:
  IPR010379 Septation ring formation regulator EzrA [PF06160] (3-200)

pLDDT: mean 85.03, std 7.7, range [42.5, 95.0]